Protein AF-0000000076912365 (afdb_homodimer)

Organism: Aegilops tauschii subsp. strangulata (NCBI:txid200361)

Sequence (382 aa):
MRVKIRLKGHQKRITGLAFSNSLHILVSSGADAQLCVWATDSWEKKKSVAIQMPAGKTPSGDTRVQFNSDQNRLLVVHETQIAIYDASKMERIYQWIPQGTLSAAISHASYSCNSQLVFAAFTDGNVAIFDADNLRLRCRIASSAYMSTTAINSNPPVYPFVVAAHPQEPNQFAVGLSDGSVKVMEPLESDMRVKIRLKGHQKRITGLAFSNSLHILVSSGADAQLCVWATDSWEKKKSVAIQMPAGKTPSGDTRVQFNSDQNRLLVVHETQIAIYDASKMERIYQWIPQGTLSAAISHASYSCNSQLVFAAFTDGNVAIFDADNLRLRCRIASSAYMSTTAINSNPPVYPFVVAAHPQEPNQFAVGLSDGSVKVMEPLESD

Radius of gyration: 20.05 Å; Cα contacts (8 Å, |Δi|>4): 1070; chains: 2; bounding box: 48×60×46 Å

pLDDT: mean 93.43, std 9.92, range [36.56, 98.94]

Solvent-accessible surface area (backbone atoms only — not comparable to full-atom values): 19855 Å² total; per-residue (Å²): 114,46,58,73,50,78,36,81,78,41,87,25,28,26,53,22,57,36,75,31,79,92,76,42,30,37,39,39,21,11,26,49,37,36,37,37,33,25,32,63,88,78,56,42,79,73,47,77,43,75,60,84,66,60,89,95,54,72,69,62,53,58,19,37,50,43,64,36,83,85,52,55,36,29,42,37,39,34,42,70,31,41,33,36,21,36,46,88,79,66,40,80,72,39,76,43,61,56,45,83,98,48,52,52,46,40,50,36,65,45,55,22,54,74,37,58,29,31,45,34,25,16,52,68,26,36,32,38,34,23,34,52,89,66,60,45,78,74,43,74,44,53,37,79,70,68,46,53,72,66,46,72,72,34,86,73,66,40,20,36,53,37,74,34,54,28,82,80,45,60,56,32,32,37,33,21,17,50,65,11,36,37,38,41,39,37,60,56,74,79,124,114,47,56,73,46,77,36,81,80,42,87,25,28,27,52,22,58,36,74,33,79,93,74,41,31,36,39,39,20,12,27,49,37,36,36,35,33,24,33,64,88,78,56,42,78,72,48,76,43,74,60,84,65,60,89,94,54,72,68,61,52,61,20,36,50,43,64,35,83,88,52,54,36,29,40,37,38,35,42,69,32,42,33,36,21,37,46,87,77,65,39,79,73,36,76,42,62,57,45,84,97,47,53,52,46,40,50,36,68,47,57,22,56,73,37,59,30,32,44,35,26,16,51,69,26,35,34,38,34,22,35,51,90,66,61,45,78,74,46,76,44,54,36,78,69,68,45,54,72,68,47,72,70,35,85,72,65,39,19,36,53,37,74,34,51,29,81,81,46,58,58,32,32,36,33,21,17,51,65,11,35,36,36,42,38,36,60,55,74,78,125

InterPro domains:
  IPR001680 WD40 repeat [PF00400] (6-38)
  IPR001680 WD40 repeat [PS50082] (7-48)
  IPR001680 WD40 repeat [SM00320] (1-39)
  IPR001680 WD40 repeat [SM00320] (95-131)
  IPR001680 WD40 repeat [SM00320] (154-186)
  IPR015943 WD40/YVTN repeat-like-containing domain superfamily [G3DSA:2.130.10.10] (2-190)
  IPR027728 Topless family [PTHR44083] (3-191)
  IPR036322 WD40-repeat-containing domain superfamily [SSF50978] (5-185)
  IPR058543 RSE1/DDB1/CPSF1, second beta-propeller [PF23726] (70-185)

Structure (mmCIF, N/CA/C/O backbone):
data_AF-0000000076912365-model_v1
#
loop_
_entity.id
_entity.type
_entity.pdbx_description
1 polymer 'Uncharacterized protein'
#
loop_
_atom_site.group_PDB
_atom_site.id
_atom_site.type_symbol
_atom_site.label_atom_id
_atom_site.label_alt_id
_atom_site.label_comp_id
_atom_site.label_asym_id
_atom_site.label_entity_id
_atom_site.label_seq_id
_atom_site.pdbx_PDB_ins_code
_atom_site.Cartn_x
_atom_site.Cartn_y
_atom_site.Cartn_z
_atom_site.occupancy
_atom_site.B_iso_or_equiv
_atom_site.auth_seq_id
_atom_site.auth_comp_id
_atom_site.auth_asym_id
_atom_site.auth_atom_id
_atom_site.pdbx_PDB_model_num
ATOM 1 N N . MET A 1 1 ? 14.977 20.109 10.828 1 51.62 1 MET A N 1
ATOM 2 C CA . MET A 1 1 ? 14.531 18.781 10.406 1 51.62 1 MET A CA 1
ATOM 3 C C . MET A 1 1 ? 15.617 18.078 9.594 1 51.62 1 MET A C 1
ATOM 5 O O . MET A 1 1 ? 16.234 18.688 8.719 1 51.62 1 MET A O 1
ATOM 9 N N . ARG A 1 2 ? 16.219 16.938 10.312 1 58.38 2 ARG A N 1
ATOM 10 C CA . ARG A 1 2 ? 17.344 16.375 9.594 1 58.38 2 ARG A CA 1
ATOM 11 C C . ARG A 1 2 ? 16.875 15.383 8.531 1 58.38 2 ARG A C 1
ATOM 13 O O . ARG A 1 2 ? 16.016 14.547 8.789 1 58.38 2 ARG A O 1
ATOM 20 N N . VAL A 1 3 ? 16.844 15.891 7.293 1 65.56 3 VAL A N 1
ATOM 21 C CA . VAL A 1 3 ? 16.844 14.906 6.211 1 65.56 3 VAL A CA 1
ATOM 22 C C . VAL A 1 3 ? 18.219 14.25 6.121 1 65.56 3 VAL A C 1
ATOM 24 O O . VAL A 1 3 ? 19.234 14.938 5.977 1 65.56 3 VAL A O 1
ATOM 27 N N . LYS A 1 4 ? 18.328 13.07 6.672 1 59.97 4 LYS A N 1
ATOM 28 C CA . LYS A 1 4 ? 19.656 12.484 6.785 1 59.97 4 LYS A CA 1
ATOM 29 C C . LYS A 1 4 ? 20.297 12.289 5.41 1 59.97 4 LYS A C 1
ATOM 31 O O . LYS A 1 4 ? 21.469 12.586 5.219 1 59.97 4 LYS A O 1
ATOM 36 N N . ILE A 1 5 ? 19.766 11.406 4.48 1 61.38 5 ILE A N 1
ATOM 37 C CA . ILE A 1 5 ? 20.594 11.008 3.346 1 61.38 5 ILE A CA 1
ATOM 38 C C . ILE A 1 5 ? 19.719 10.859 2.1 1 61.38 5 ILE A C 1
ATOM 40 O O . ILE A 1 5 ? 18.531 10.531 2.199 1 61.38 5 ILE A O 1
ATOM 44 N N . ARG A 1 6 ? 20.188 11.5 1.021 1 61.94 6 ARG A N 1
ATOM 45 C CA . ARG A 1 6 ? 19.734 11.258 -0.343 1 61.94 6 ARG A CA 1
ATOM 46 C C . ARG A 1 6 ? 20.312 9.953 -0.886 1 61.94 6 ARG A C 1
ATOM 48 O O . ARG A 1 6 ? 21.531 9.742 -0.842 1 61.94 6 ARG A O 1
ATOM 55 N N . LEU A 1 7 ? 19.375 9.023 -1.174 1 71.38 7 LEU A N 1
ATOM 56 C CA . LEU A 1 7 ? 19.797 7.77 -1.788 1 71.38 7 LEU A CA 1
ATOM 57 C C . LEU A 1 7 ? 19.359 7.703 -3.246 1 71.38 7 LEU A C 1
ATOM 59 O O . LEU A 1 7 ? 18.172 7.844 -3.545 1 71.38 7 LEU A O 1
ATOM 63 N N . LYS A 1 8 ? 20.297 8.008 -4.246 1 71.62 8 LYS A N 1
ATOM 64 C CA . LYS A 1 8 ? 19.922 7.879 -5.652 1 71.62 8 LYS A CA 1
ATOM 65 C C . LYS A 1 8 ? 20.234 6.477 -6.176 1 71.62 8 LYS A C 1
ATOM 67 O O . LYS A 1 8 ? 21.344 5.984 -6.027 1 71.62 8 LYS A O 1
ATOM 72 N N . GLY A 1 9 ? 19.125 5.758 -6.523 1 79.88 9 GLY A N 1
ATOM 73 C CA . GLY A 1 9 ? 19.469 4.426 -7 1 79.88 9 GLY A CA 1
ATOM 74 C C . GLY A 1 9 ? 18.578 3.963 -8.141 1 79.88 9 GLY A C 1
ATOM 75 O O . GLY A 1 9 ? 18.984 3.115 -8.938 1 79.88 9 GLY A O 1
ATOM 76 N N . HIS A 1 10 ? 17.422 4.578 -8.445 1 91.88 10 HIS A N 1
ATOM 77 C CA . HIS A 1 10 ? 16.516 4.07 -9.469 1 91.88 10 HIS A CA 1
ATOM 78 C C . HIS A 1 10 ? 16.438 5.027 -10.656 1 91.88 10 HIS A C 1
ATOM 80 O O . HIS A 1 10 ? 16.75 6.211 -10.523 1 91.88 10 HIS A O 1
ATOM 86 N N . GLN A 1 11 ? 16.109 4.5 -11.789 1 91.81 11 GLN A N 1
ATOM 87 C CA . GLN A 1 11 ? 15.992 5.305 -13.008 1 91.81 11 GLN A CA 1
ATOM 88 C C . GLN A 1 11 ? 14.562 5.777 -13.219 1 91.81 11 GLN A C 1
ATOM 90 O O . GLN A 1 11 ? 14.305 6.68 -14.016 1 91.81 11 GLN A O 1
ATOM 95 N N . LYS A 1 12 ? 13.648 5.141 -12.594 1 95.38 12 LYS A N 1
ATOM 96 C CA . LYS A 1 12 ? 12.234 5.484 -12.641 1 95.38 12 LYS A CA 1
ATOM 97 C C . LYS A 1 12 ? 11.656 5.625 -11.234 1 95.38 12 LYS A C 1
ATOM 99 O O . LYS A 1 12 ? 12.375 5.457 -10.25 1 95.38 12 LYS A O 1
ATOM 104 N N . ARG A 1 13 ? 10.398 6 -11.156 1 96.75 13 ARG A N 1
ATOM 105 C CA . ARG A 1 13 ? 9.742 6.293 -9.883 1 96.75 13 ARG A CA 1
ATOM 106 C C . ARG A 1 13 ? 9.852 5.109 -8.93 1 96.75 13 ARG A C 1
ATOM 108 O O . ARG A 1 13 ? 9.758 3.955 -9.352 1 96.75 13 ARG A O 1
ATOM 115 N N . ILE A 1 14 ? 10.008 5.418 -7.641 1 97.88 14 ILE A N 1
ATOM 116 C CA . ILE A 1 14 ? 9.961 4.414 -6.586 1 97.88 14 ILE A CA 1
ATOM 117 C C . ILE A 1 14 ? 8.523 3.953 -6.371 1 97.88 14 ILE A C 1
ATOM 119 O O . ILE A 1 14 ? 7.605 4.777 -6.285 1 97.88 14 ILE A O 1
ATOM 123 N N . THR A 1 15 ? 8.352 2.609 -6.281 1 97.94 15 THR A N 1
ATOM 124 C CA . THR A 1 15 ? 6.992 2.09 -6.148 1 97.94 15 THR A CA 1
ATOM 125 C C . THR A 1 15 ? 6.875 1.193 -4.918 1 97.94 15 THR A C 1
ATOM 127 O O . THR A 1 15 ? 5.773 0.815 -4.52 1 97.94 15 THR A O 1
ATOM 130 N N . GLY A 1 16 ? 7.945 0.844 -4.285 1 98.31 16 GLY A N 1
ATOM 131 C CA . GLY A 1 16 ? 7.949 0.022 -3.086 1 98.31 16 GLY A CA 1
ATOM 132 C C . GLY A 1 16 ? 9.07 0.372 -2.127 1 98.31 16 GLY A C 1
ATOM 133 O O . GLY A 1 16 ? 10.18 0.708 -2.553 1 98.31 16 GLY A O 1
ATOM 134 N N . LEU A 1 17 ? 8.82 0.341 -0.893 1 98.44 17 LEU A N 1
ATOM 135 C CA . LEU A 1 17 ? 9.758 0.499 0.213 1 98.44 17 LEU A CA 1
ATOM 136 C C . LEU A 1 17 ? 9.492 -0.534 1.304 1 98.44 17 LEU A C 1
ATOM 138 O O . LEU A 1 17 ? 8.344 -0.767 1.675 1 98.44 17 LEU A O 1
ATOM 142 N N . ALA A 1 18 ? 10.531 -1.145 1.8 1 98.5 18 ALA A N 1
ATOM 143 C CA . ALA A 1 18 ? 10.375 -2.092 2.9 1 98.5 18 ALA A CA 1
ATOM 144 C C . ALA A 1 18 ? 11.586 -2.068 3.824 1 98.5 18 ALA A C 1
ATOM 146 O O . ALA A 1 18 ? 12.711 -2.371 3.4 1 98.5 18 ALA A O 1
ATOM 147 N N . PHE A 1 19 ? 11.336 -1.806 5.113 1 97.94 19 PHE A N 1
ATOM 148 C CA . PHE A 1 19 ? 12.383 -1.842 6.129 1 97.94 19 PHE A CA 1
ATOM 149 C C . PHE A 1 19 ? 12.555 -3.252 6.684 1 97.94 19 PHE A C 1
ATOM 151 O O . PHE A 1 19 ? 11.57 -3.982 6.84 1 97.94 19 PHE A O 1
ATOM 158 N N . SER A 1 20 ? 13.742 -3.598 7 1 97.88 20 SER A N 1
ATOM 159 C CA . SER A 1 20 ? 14.039 -4.746 7.848 1 97.88 20 SER A CA 1
ATOM 160 C C . SER A 1 20 ? 14.875 -4.34 9.055 1 97.88 20 SER A C 1
ATOM 162 O O . SER A 1 20 ? 16.031 -3.92 8.914 1 97.88 20 SER A O 1
ATOM 164 N N . ASN A 1 21 ? 14.297 -4.523 10.211 1 95.19 21 ASN A N 1
ATOM 165 C CA . ASN A 1 21 ? 15.047 -4.234 11.43 1 95.19 21 ASN A CA 1
ATOM 166 C C . ASN A 1 21 ? 16.109 -5.289 11.695 1 95.19 21 ASN A C 1
ATOM 168 O O . ASN A 1 21 ? 17.234 -4.957 12.102 1 95.19 21 ASN A O 1
ATOM 172 N N . SER A 1 22 ? 15.781 -6.531 11.43 1 95.88 22 SER A N 1
ATOM 173 C CA . SER A 1 22 ? 16.688 -7.641 11.703 1 95.88 22 SER A CA 1
ATOM 174 C C . SER A 1 22 ? 17.938 -7.551 10.844 1 95.88 22 SER A C 1
ATOM 176 O O . SER A 1 22 ? 19.047 -7.848 11.312 1 95.88 22 SER A O 1
ATOM 178 N N . LEU A 1 23 ? 17.797 -7.094 9.602 1 96.94 23 LEU A N 1
ATOM 179 C CA . LEU A 1 23 ? 18.922 -7.055 8.672 1 96.94 23 LEU A CA 1
ATOM 180 C C . LEU A 1 23 ? 19.531 -5.66 8.609 1 96.94 23 LEU A C 1
ATOM 182 O O . LEU A 1 23 ? 20.562 -5.457 7.969 1 96.94 23 LEU A O 1
ATOM 186 N N . HIS A 1 24 ? 18.844 -4.695 9.234 1 96.44 24 HIS A N 1
ATOM 187 C CA . HIS A 1 24 ? 19.281 -3.305 9.227 1 96.44 24 HIS A CA 1
ATOM 188 C C . HIS A 1 24 ? 19.438 -2.779 7.805 1 96.44 24 HIS A C 1
ATOM 190 O O . HIS A 1 24 ? 20.453 -2.191 7.457 1 96.44 24 HIS A O 1
ATOM 196 N N . ILE A 1 25 ? 18.344 -3.021 7.023 1 97.25 25 ILE A N 1
ATOM 197 C CA . ILE A 1 25 ? 18.359 -2.535 5.648 1 97.25 25 ILE A CA 1
ATOM 198 C C . ILE A 1 25 ? 17 -1.917 5.309 1 97.25 25 ILE A C 1
ATOM 200 O O . ILE A 1 25 ? 16 -2.164 5.996 1 97.25 25 ILE A O 1
ATOM 204 N N . LEU A 1 26 ? 16.938 -1.075 4.316 1 97.25 26 LEU A N 1
ATOM 205 C CA . LEU A 1 26 ? 15.781 -0.62 3.543 1 97.25 26 LEU A CA 1
ATOM 206 C C . LEU A 1 26 ? 15.875 -1.099 2.098 1 97.25 26 LEU A C 1
ATOM 208 O O . LEU A 1 26 ? 16.891 -0.905 1.438 1 97.25 26 LEU A O 1
ATOM 212 N N . VAL A 1 27 ? 14.867 -1.818 1.608 1 98.38 27 VAL A N 1
ATOM 213 C CA . VAL A 1 27 ? 14.805 -2.205 0.202 1 98.38 27 VAL A CA 1
ATOM 214 C C . VAL A 1 27 ? 13.836 -1.286 -0.544 1 98.38 27 VAL A C 1
ATOM 216 O O . VAL A 1 27 ? 12.711 -1.062 -0.096 1 98.38 27 VAL A O 1
ATOM 219 N N . SER A 1 28 ? 14.281 -0.672 -1.584 1 98.06 28 SER A N 1
ATOM 220 C CA . SER A 1 28 ? 13.43 0.096 -2.482 1 98.06 28 SER A CA 1
ATOM 221 C C . SER A 1 28 ? 13.266 -0.604 -3.828 1 98.06 28 SER A C 1
ATOM 223 O O . SER A 1 28 ? 14.203 -1.247 -4.312 1 98.06 28 SER A O 1
ATOM 225 N N . SER A 1 29 ? 12.086 -0.568 -4.324 1 98.06 29 SER A N 1
ATOM 226 C CA . SER A 1 29 ? 11.781 -1.064 -5.664 1 98.06 29 SER A CA 1
ATOM 227 C C . SER A 1 29 ? 11.211 0.039 -6.547 1 98.06 29 SER A C 1
ATOM 229 O O . SER A 1 29 ? 10.625 1 -6.047 1 98.06 29 SER A O 1
ATOM 231 N N . GLY A 1 30 ? 11.453 -0.095 -7.887 1 96.38 30 GLY A N 1
ATOM 232 C CA . GLY A 1 30 ? 11.016 0.963 -8.789 1 96.38 30 GLY A CA 1
ATOM 233 C C . GLY A 1 30 ? 10.297 0.443 -10.016 1 96.38 30 GLY A C 1
ATOM 234 O O . GLY A 1 30 ? 10.188 -0.77 -10.211 1 96.38 30 GLY A O 1
ATOM 235 N N . ALA A 1 31 ? 9.758 1.384 -10.742 1 96.31 31 ALA A N 1
ATOM 236 C CA . ALA A 1 31 ? 9.125 1.094 -12.031 1 96.31 31 ALA A CA 1
ATOM 237 C C . ALA A 1 31 ? 10.172 0.693 -13.07 1 96.31 31 ALA A C 1
ATOM 239 O O . ALA A 1 31 ? 9.82 0.327 -14.195 1 96.31 31 ALA A O 1
ATOM 240 N N . ASP A 1 32 ? 11.453 0.667 -12.734 1 94.25 32 ASP A N 1
ATOM 241 C CA . ASP A 1 32 ? 12.555 0.274 -13.609 1 94.25 32 ASP A CA 1
ATOM 242 C C . ASP A 1 32 ? 12.898 -1.2 -13.422 1 94.25 32 ASP A C 1
ATOM 244 O O . ASP A 1 32 ? 13.93 -1.668 -13.922 1 94.25 32 ASP A O 1
ATOM 248 N N . ALA A 1 33 ? 12.18 -1.938 -12.648 1 94.44 33 ALA A N 1
ATOM 249 C CA . ALA A 1 33 ? 12.383 -3.357 -12.367 1 94.44 33 ALA A CA 1
ATOM 250 C C . ALA A 1 33 ? 13.727 -3.6 -11.695 1 94.44 33 ALA A C 1
ATOM 252 O O . ALA A 1 33 ? 14.414 -4.582 -11.992 1 94.44 33 ALA A O 1
ATOM 253 N N . GLN A 1 34 ? 14.109 -2.67 -10.812 1 95.38 34 GLN A N 1
ATOM 254 C CA . GLN A 1 34 ? 15.312 -2.795 -10 1 95.38 34 GLN A CA 1
ATOM 255 C C . GLN A 1 34 ? 14.969 -2.797 -8.508 1 95.38 34 GLN A C 1
ATOM 257 O O . GLN A 1 34 ? 14.016 -2.148 -8.086 1 95.38 34 GLN A O 1
ATOM 262 N N . LEU A 1 35 ? 15.773 -3.572 -7.805 1 97.56 35 LEU A N 1
ATOM 263 C CA . LEU A 1 35 ? 15.789 -3.51 -6.348 1 97.56 35 LEU A CA 1
ATOM 264 C C . LEU A 1 35 ? 17.078 -2.863 -5.848 1 97.56 35 LEU A C 1
ATOM 266 O O . LEU A 1 35 ? 18.156 -3.154 -6.355 1 97.56 35 LEU A O 1
ATOM 270 N N . CYS A 1 36 ? 16.938 -1.974 -4.957 1 97.62 36 CYS A N 1
ATOM 271 C CA . CYS A 1 36 ? 18.109 -1.396 -4.297 1 97.62 36 CYS A CA 1
ATOM 272 C C . CYS A 1 36 ? 18.062 -1.656 -2.797 1 97.62 36 CYS A C 1
ATOM 274 O O . CYS A 1 36 ? 17.016 -1.568 -2.174 1 97.62 36 CYS A O 1
ATOM 276 N N . VAL A 1 37 ? 19.219 -2.031 -2.279 1 97.75 37 VAL A N 1
ATOM 277 C CA . VAL A 1 37 ? 19.375 -2.332 -0.86 1 97.75 37 VAL A CA 1
ATOM 278 C C . VAL A 1 37 ? 20.219 -1.253 -0.19 1 97.75 37 VAL A C 1
ATOM 280 O O . VAL A 1 37 ? 21.328 -0.963 -0.638 1 97.75 37 VAL A O 1
ATOM 283 N N . TRP A 1 38 ? 19.688 -0.655 0.876 1 96.38 38 TRP A N 1
ATOM 284 C CA . TRP A 1 38 ? 20.375 0.39 1.628 1 96.38 38 TRP A CA 1
ATOM 285 C C . TRP A 1 38 ? 20.656 -0.058 3.061 1 96.38 38 TRP A C 1
ATOM 287 O O . TRP A 1 38 ? 19.766 -0.624 3.717 1 96.38 38 TRP A O 1
ATOM 297 N N . ALA A 1 39 ? 21.859 0.197 3.543 1 95.19 39 ALA A N 1
ATOM 298 C CA . ALA A 1 39 ? 22.141 -0.009 4.961 1 95.19 39 ALA A CA 1
ATOM 2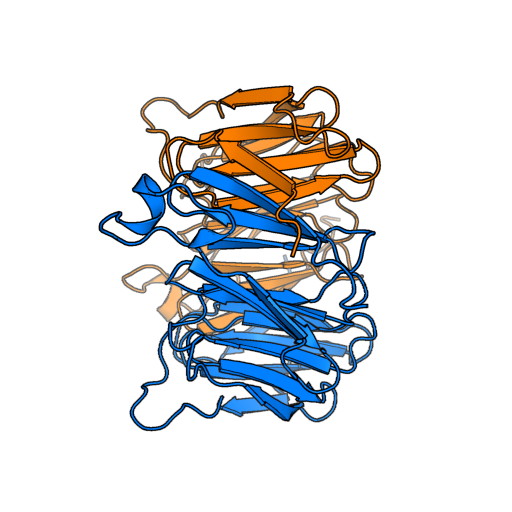99 C C . ALA A 1 39 ? 21.516 1.096 5.809 1 95.19 39 ALA A C 1
ATOM 301 O O . ALA A 1 39 ? 21.719 2.283 5.543 1 95.19 39 ALA A O 1
ATOM 302 N N . THR A 1 40 ? 20.797 0.754 6.805 1 92.62 40 THR A N 1
ATOM 303 C CA . THR A 1 40 ? 20.062 1.776 7.543 1 92.62 40 THR A CA 1
ATOM 304 C C . THR A 1 40 ? 20.969 2.49 8.539 1 92.62 40 THR A C 1
ATOM 306 O O . THR A 1 40 ? 20.609 3.551 9.055 1 92.62 40 THR A O 1
ATOM 309 N N . ASP A 1 41 ? 22.078 1.933 8.883 1 90.12 41 ASP A N 1
ATOM 310 C CA . ASP A 1 41 ? 23 2.572 9.812 1 90.12 41 ASP A CA 1
ATOM 311 C C . ASP A 1 41 ? 23.812 3.666 9.117 1 90.12 41 ASP A C 1
ATOM 313 O O . ASP A 1 41 ? 24.094 4.711 9.703 1 90.12 41 ASP A O 1
ATOM 317 N N . SER A 1 42 ? 24.172 3.484 7.816 1 88.69 42 SER A N 1
ATOM 318 C CA . SER A 1 42 ? 25 4.426 7.082 1 88.69 42 SER A CA 1
ATOM 319 C C . SER A 1 42 ? 24.234 5.074 5.938 1 88.69 42 SER A C 1
ATOM 321 O O . SER A 1 42 ? 24.688 6.07 5.367 1 88.69 42 SER A O 1
ATOM 323 N N . TRP A 1 43 ? 23.078 4.418 5.559 1 88.25 43 TRP A N 1
ATOM 324 C CA . TRP A 1 43 ? 22.234 4.812 4.43 1 88.25 43 TRP A CA 1
ATOM 325 C C . TRP A 1 43 ? 23.031 4.773 3.127 1 88.25 43 TRP A C 1
ATOM 327 O O . TRP A 1 43 ? 22.797 5.586 2.229 1 88.25 43 TRP A O 1
ATOM 337 N N . GLU A 1 44 ? 24 3.943 3.078 1 90.25 44 GLU A N 1
ATOM 338 C CA . GLU A 1 44 ? 24.734 3.641 1.848 1 90.25 44 GLU A CA 1
ATOM 339 C C . GLU A 1 44 ? 24.031 2.531 1.06 1 90.25 44 GLU A C 1
ATOM 341 O O . GLU A 1 44 ? 23.516 1.576 1.645 1 90.25 44 GLU A O 1
ATOM 346 N N . LYS A 1 45 ? 24.078 2.748 -0.21 1 92.75 45 LYS A N 1
ATOM 347 C CA . LYS A 1 45 ? 23.562 1.681 -1.068 1 92.75 45 LYS A CA 1
ATOM 348 C C . LYS A 1 45 ? 24.469 0.455 -1.014 1 92.75 45 LYS A C 1
ATOM 350 O O . LYS A 1 45 ? 25.672 0.552 -1.279 1 92.75 45 LYS A O 1
ATOM 355 N N . LYS A 1 46 ? 23.906 -0.662 -0.723 1 95.06 46 LYS A N 1
ATOM 356 C CA . LYS A 1 46 ? 24.672 -1.903 -0.601 1 95.06 46 LYS A CA 1
ATOM 357 C C . LYS A 1 46 ? 24.656 -2.688 -1.911 1 95.06 46 LYS A C 1
ATOM 359 O O . LYS A 1 46 ? 25.656 -3.309 -2.279 1 95.06 46 LYS A O 1
ATOM 364 N N . LYS A 1 47 ? 23.547 -2.705 -2.566 1 95.12 47 LYS A N 1
ATOM 365 C CA . LYS A 1 47 ? 23.359 -3.594 -3.709 1 95.12 47 LYS A CA 1
ATOM 366 C C . LYS A 1 47 ? 22.219 -3.107 -4.602 1 95.12 47 LYS A C 1
ATOM 368 O O . LYS A 1 47 ? 21.266 -2.484 -4.121 1 95.12 47 LYS A O 1
ATOM 373 N N . SER A 1 48 ? 22.359 -3.281 -5.895 1 95.75 48 SER A N 1
ATOM 374 C CA . SER A 1 48 ? 21.281 -3.182 -6.867 1 95.75 48 SER A CA 1
ATOM 375 C C . SER A 1 48 ? 21.062 -4.508 -7.59 1 95.75 48 SER A C 1
ATOM 377 O O . SER A 1 48 ? 22.016 -5.156 -8.008 1 95.75 48 SER A O 1
ATOM 379 N N . VAL A 1 49 ? 19.844 -4.898 -7.637 1 96.88 49 VAL A N 1
ATOM 380 C CA . VAL A 1 49 ? 19.5 -6.176 -8.25 1 96.88 49 VAL A CA 1
ATOM 381 C C . VAL A 1 49 ? 18.453 -5.961 -9.336 1 96.88 49 VAL A C 1
ATOM 383 O O . VAL A 1 49 ? 17.391 -5.387 -9.07 1 96.88 49 VAL A O 1
ATOM 386 N N . ALA A 1 50 ? 18.703 -6.426 -10.516 1 95.06 50 ALA A N 1
ATOM 387 C CA . ALA A 1 50 ? 17.719 -6.379 -11.586 1 95.06 50 ALA A CA 1
ATOM 388 C C . ALA A 1 50 ? 16.75 -7.559 -11.492 1 95.06 50 ALA A C 1
ATOM 390 O O . ALA A 1 50 ? 17.172 -8.695 -11.281 1 95.06 50 ALA A O 1
ATOM 391 N N . ILE A 1 51 ? 15.492 -7.23 -11.555 1 95.94 51 ILE A N 1
ATOM 392 C CA . ILE A 1 51 ? 14.5 -8.297 -11.672 1 95.94 51 ILE A CA 1
ATOM 393 C C . ILE A 1 51 ? 14.609 -8.953 -13.047 1 95.94 51 ILE A C 1
ATOM 395 O O . ILE A 1 51 ? 14.672 -8.258 -14.07 1 95.94 51 ILE A O 1
ATOM 399 N N . GLN A 1 52 ? 14.703 -10.219 -13.133 1 92.75 52 GLN A N 1
ATOM 400 C CA . GLN A 1 52 ? 14.805 -10.93 -14.398 1 92.75 52 GLN A CA 1
ATOM 401 C C . GLN A 1 52 ? 13.469 -10.945 -15.133 1 92.75 52 GLN A C 1
ATOM 403 O O . GLN A 1 52 ? 12.562 -11.695 -14.773 1 92.75 52 GLN A O 1
ATOM 408 N N . MET A 1 53 ? 13.383 -10.234 -16.141 1 92.62 53 MET A N 1
ATOM 409 C CA . MET A 1 53 ? 12.141 -10.117 -16.906 1 92.62 53 MET A CA 1
ATOM 410 C C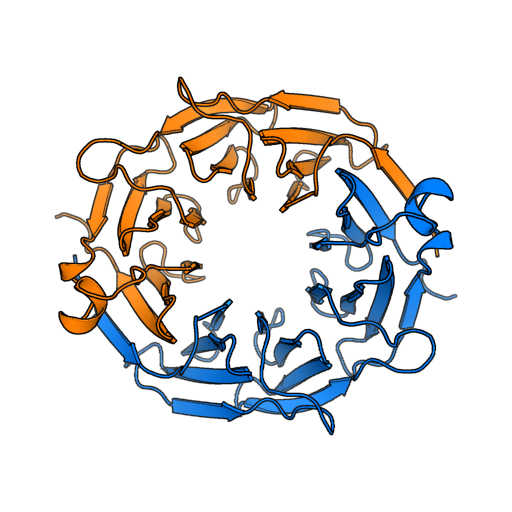 . MET A 1 53 ? 11.945 -11.312 -17.828 1 92.62 53 MET A C 1
ATOM 412 O O . MET A 1 53 ? 12.914 -11.836 -18.375 1 92.62 53 MET A O 1
ATOM 416 N N . PRO A 1 54 ? 10.727 -11.766 -17.938 1 90.94 54 PRO A N 1
ATOM 417 C CA . PRO A 1 54 ? 10.469 -12.781 -18.953 1 90.94 54 PRO A CA 1
ATOM 418 C C . PRO A 1 54 ? 10.859 -12.32 -20.359 1 90.94 54 PRO A C 1
ATOM 420 O O . PRO A 1 54 ? 10.938 -11.117 -20.625 1 90.94 54 PRO A O 1
ATOM 423 N N . ALA A 1 55 ? 11.078 -13.242 -21.203 1 88.12 55 ALA A N 1
ATOM 424 C CA . ALA A 1 55 ? 11.5 -12.945 -22.578 1 88.12 55 ALA A CA 1
ATOM 425 C C . ALA A 1 55 ? 10.484 -12.047 -23.281 1 88.12 55 ALA A C 1
ATOM 427 O O . ALA A 1 55 ? 9.281 -12.289 -23.203 1 88.12 55 ALA A O 1
ATOM 428 N N . GLY A 1 56 ? 11.016 -11 -23.875 1 90.06 56 GLY A N 1
ATOM 429 C CA . GLY A 1 56 ? 10.18 -10.117 -24.672 1 90.06 56 GLY A CA 1
ATOM 430 C C . GLY A 1 56 ? 9.516 -9.023 -23.859 1 90.06 56 GLY A C 1
ATOM 431 O O . GLY A 1 56 ? 8.828 -8.164 -24.406 1 90.06 56 GLY A O 1
ATOM 432 N N . LYS A 1 57 ? 9.672 -9.102 -22.578 1 89.38 57 LYS A N 1
ATOM 433 C CA . LYS A 1 57 ? 9.047 -8.086 -21.734 1 89.38 57 LYS A CA 1
ATOM 434 C C . LYS A 1 57 ? 10.047 -6.992 -21.359 1 89.38 57 LYS A C 1
ATOM 436 O O . LYS A 1 57 ? 11.227 -7.277 -21.125 1 89.38 57 LYS A O 1
ATOM 441 N N . THR A 1 58 ? 9.562 -5.773 -21.375 1 89.44 58 THR A N 1
ATOM 442 C CA . THR A 1 58 ? 10.383 -4.641 -20.969 1 89.44 58 THR A CA 1
ATOM 443 C C . THR A 1 58 ? 10.25 -4.375 -19.469 1 89.44 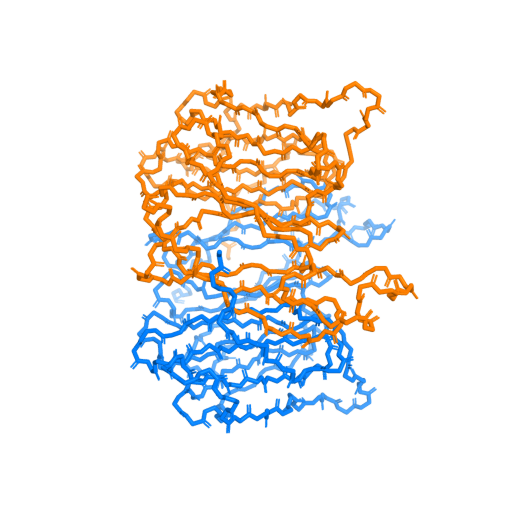58 THR A C 1
ATOM 445 O O . THR A 1 58 ? 9.211 -4.664 -18.875 1 89.44 58 THR A O 1
ATOM 448 N N . PRO A 1 59 ? 11.359 -3.889 -18.953 1 85.44 59 PRO A N 1
ATOM 449 C CA . PRO A 1 59 ? 11.297 -3.529 -17.531 1 85.44 59 PRO A CA 1
ATOM 450 C C . PRO A 1 59 ? 10.422 -2.307 -17.266 1 85.44 59 PRO A C 1
ATOM 452 O O . PRO A 1 59 ? 10.914 -1.176 -17.281 1 85.44 59 PRO A O 1
ATOM 455 N N . SER A 1 60 ? 9.133 -2.512 -17.281 1 86.31 60 SER A N 1
ATOM 456 C CA . SER A 1 60 ? 8.172 -1.453 -16.984 1 86.31 60 SER A CA 1
ATOM 457 C C . SER A 1 60 ? 7.129 -1.921 -15.984 1 86.31 60 SER A C 1
ATOM 459 O O . SER A 1 60 ? 7.023 -3.115 -15.695 1 86.31 60 SER A O 1
ATOM 461 N N . GLY A 1 61 ? 6.535 -1.011 -15.289 1 90.62 61 GLY A N 1
ATOM 462 C CA . GLY A 1 61 ? 5.504 -1.35 -14.32 1 90.62 61 GLY A CA 1
ATOM 463 C C . GLY A 1 61 ? 5.969 -1.213 -12.883 1 90.62 61 GLY A C 1
ATOM 464 O O . GLY A 1 61 ? 7.172 -1.176 -12.617 1 90.62 61 GLY A O 1
ATOM 465 N N . ASP A 1 62 ? 5.031 -1.207 -12.062 1 95.38 62 ASP A N 1
ATOM 466 C CA . ASP A 1 62 ? 5.348 -1.053 -10.641 1 95.38 62 ASP A CA 1
ATOM 467 C C . ASP A 1 62 ? 5.867 -2.361 -10.047 1 95.38 62 ASP A C 1
ATOM 469 O O . ASP A 1 62 ? 5.363 -3.439 -10.375 1 95.38 62 ASP A O 1
ATOM 473 N N . THR A 1 63 ? 6.949 -2.256 -9.305 1 97.81 63 THR A N 1
ATOM 474 C CA . THR A 1 63 ? 7.449 -3.357 -8.492 1 97.81 63 THR A CA 1
ATOM 475 C C . THR A 1 63 ? 7.219 -3.078 -7.008 1 97.81 63 THR A C 1
ATOM 477 O O . THR A 1 63 ? 7.438 -1.959 -6.539 1 97.81 63 THR A O 1
ATOM 480 N N . ARG A 1 64 ? 6.684 -4.027 -6.348 1 98.19 64 ARG A N 1
ATOM 481 C CA . ARG A 1 64 ? 6.461 -3.912 -4.91 1 98.19 64 ARG A CA 1
ATOM 482 C C . ARG A 1 64 ? 7.258 -4.965 -4.145 1 98.19 64 ARG A C 1
ATOM 484 O O . ARG A 1 64 ? 7.633 -5.996 -4.707 1 98.19 64 ARG A O 1
ATOM 491 N N . VAL A 1 65 ? 7.547 -4.656 -2.857 1 98.81 65 VAL A N 1
ATOM 492 C CA . VAL A 1 65 ? 8.359 -5.551 -2.035 1 98.81 65 VAL A CA 1
ATOM 493 C C . VAL A 1 65 ? 7.742 -5.672 -0.643 1 98.81 65 VAL A C 1
ATOM 495 O O . VAL A 1 65 ? 7.152 -4.715 -0.132 1 98.81 65 VAL A O 1
ATOM 498 N N . GLN A 1 66 ? 7.859 -6.781 -0.075 1 98.75 66 GLN A N 1
ATOM 499 C CA . GLN A 1 66 ? 7.379 -7.047 1.276 1 98.75 66 GLN A CA 1
ATOM 500 C C . GLN A 1 66 ? 8.219 -8.125 1.957 1 98.75 66 GLN A C 1
ATOM 502 O O . GLN A 1 66 ? 8.375 -9.227 1.421 1 98.75 66 GLN A O 1
ATOM 507 N N . PHE A 1 67 ? 8.711 -7.848 3.145 1 98.69 67 PHE A N 1
ATOM 508 C CA . PHE A 1 67 ? 9.414 -8.867 3.91 1 98.69 67 PHE A CA 1
ATOM 509 C C . PHE A 1 67 ? 8.43 -9.844 4.555 1 98.69 67 PHE A C 1
ATOM 511 O O . PHE A 1 67 ? 7.324 -9.453 4.934 1 98.69 67 PHE A O 1
ATOM 518 N N . ASN A 1 68 ? 8.891 -11.094 4.641 1 98.56 68 ASN A N 1
ATOM 519 C CA . ASN A 1 68 ? 8.109 -12.031 5.441 1 98.56 68 ASN A CA 1
ATOM 520 C C . ASN A 1 68 ? 8.25 -11.75 6.934 1 98.56 68 ASN A C 1
ATOM 522 O O . ASN A 1 68 ? 9.008 -10.867 7.336 1 98.56 68 ASN A O 1
ATOM 526 N N . SER A 1 69 ? 7.531 -12.461 7.766 1 96.75 69 SER A N 1
ATOM 527 C CA . SER A 1 69 ? 7.395 -12.172 9.188 1 96.75 69 SER A CA 1
ATOM 528 C C . SER A 1 69 ? 8.75 -12.195 9.891 1 96.75 69 SER A C 1
ATOM 530 O O . SER A 1 69 ? 9.016 -11.367 10.773 1 96.75 69 SER A O 1
ATOM 532 N N . ASP A 1 70 ? 9.594 -13.086 9.586 1 96 70 ASP A N 1
ATOM 533 C CA . ASP A 1 70 ? 10.883 -13.18 10.266 1 96 70 ASP A CA 1
ATOM 534 C C . ASP A 1 70 ? 11.961 -12.391 9.523 1 96 70 ASP A C 1
ATOM 536 O O . ASP A 1 70 ? 13.133 -12.422 9.906 1 96 70 ASP A O 1
ATOM 540 N N . GLN A 1 71 ? 11.609 -11.781 8.414 1 96.44 71 GLN A N 1
ATOM 541 C CA . GLN A 1 71 ? 12.414 -10.828 7.656 1 96.44 71 GLN A CA 1
ATOM 542 C C . GLN A 1 71 ? 13.602 -11.523 6.988 1 96.44 71 GLN A C 1
ATOM 544 O O . GLN A 1 71 ? 14.586 -10.875 6.645 1 96.44 71 GLN A O 1
ATOM 549 N N . ASN A 1 72 ? 13.508 -12.852 6.75 1 97.12 72 ASN A N 1
ATOM 550 C CA . ASN A 1 72 ? 14.57 -13.594 6.086 1 97.12 72 ASN A CA 1
ATOM 551 C C . ASN A 1 72 ? 14.328 -13.695 4.582 1 97.12 72 ASN A C 1
ATOM 553 O O . ASN A 1 72 ? 15.25 -14.008 3.82 1 97.12 72 ASN A O 1
ATOM 557 N N . ARG A 1 73 ? 13.07 -13.5 4.199 1 98.56 73 ARG A N 1
ATOM 558 C CA . ARG A 1 73 ? 12.703 -13.547 2.787 1 98.56 73 ARG A CA 1
ATOM 559 C C . ARG A 1 73 ? 12.008 -12.266 2.355 1 98.56 73 ARG A C 1
ATOM 561 O O . ARG A 1 73 ? 11.406 -11.57 3.18 1 98.56 73 ARG A O 1
ATOM 568 N N . LEU A 1 74 ? 12.172 -11.93 1.13 1 98.75 74 LEU A N 1
ATOM 569 C CA . LEU A 1 74 ? 11.547 -10.766 0.516 1 98.75 74 LEU A CA 1
ATOM 570 C C . LEU A 1 74 ? 10.672 -11.172 -0.664 1 98.75 74 LEU A C 1
ATOM 572 O O . LEU A 1 74 ? 11.156 -11.789 -1.616 1 98.75 74 LEU A O 1
ATOM 576 N N . LEU A 1 75 ? 9.398 -10.914 -0.553 1 98.94 75 LEU A N 1
ATOM 577 C CA . LEU A 1 75 ? 8.492 -11.062 -1.684 1 98.94 75 LEU A CA 1
ATOM 578 C C . LEU A 1 75 ? 8.625 -9.891 -2.648 1 98.94 75 LEU A C 1
ATOM 580 O O . LEU A 1 75 ? 8.539 -8.727 -2.236 1 98.94 75 LEU A O 1
ATOM 584 N N . VAL A 1 76 ? 8.906 -10.117 -3.873 1 98.81 76 VAL A N 1
ATOM 585 C CA . VAL A 1 76 ? 8.977 -9.141 -4.949 1 98.81 76 VAL A CA 1
ATOM 586 C C . VAL A 1 76 ? 7.852 -9.391 -5.953 1 98.81 76 VAL A C 1
ATOM 588 O O . VAL A 1 76 ? 7.695 -10.5 -6.457 1 98.81 76 VAL A O 1
ATOM 591 N N . VAL A 1 77 ? 7.07 -8.375 -6.18 1 98.69 77 VAL A N 1
ATOM 592 C CA . VAL A 1 77 ? 5.891 -8.508 -7.027 1 98.69 77 VAL A CA 1
ATOM 593 C C . VAL A 1 77 ? 5.977 -7.52 -8.188 1 98.69 77 VAL A C 1
ATOM 595 O O . VAL A 1 77 ? 6.074 -6.309 -7.984 1 98.69 77 VAL A O 1
ATOM 598 N N . HIS A 1 78 ? 6.012 -7.973 -9.352 1 98.25 78 HIS A N 1
ATOM 599 C CA . HIS A 1 78 ? 5.906 -7.273 -10.625 1 98.25 78 HIS A CA 1
ATOM 600 C C . HIS A 1 78 ? 4.754 -7.824 -11.461 1 98.25 78 HIS A C 1
ATOM 602 O O . HIS A 1 78 ? 4.312 -8.953 -11.25 1 98.25 78 HIS A O 1
ATOM 608 N N . GLU A 1 79 ? 4.23 -7.031 -12.367 1 97.44 79 GLU A N 1
ATOM 609 C CA . GLU A 1 79 ? 3.084 -7.477 -13.148 1 97.44 79 GLU A CA 1
ATOM 610 C C . GLU A 1 79 ? 3.412 -8.75 -13.93 1 97.44 79 GLU A C 1
ATOM 612 O O . GLU A 1 79 ? 2.518 -9.539 -14.25 1 97.44 79 GLU A O 1
ATOM 617 N N . THR A 1 80 ? 4.715 -9.047 -14.102 1 97.5 80 THR A N 1
ATOM 618 C CA . THR A 1 80 ? 5.109 -10.172 -14.953 1 97.5 80 THR A CA 1
ATOM 619 C C . THR A 1 80 ? 5.574 -11.352 -14.109 1 97.5 80 THR A C 1
ATOM 621 O O . THR A 1 80 ? 5.844 -12.43 -14.641 1 97.5 80 THR A O 1
ATOM 624 N N . GLN A 1 81 ? 5.703 -11.156 -12.766 1 97.69 81 GLN A N 1
ATOM 625 C CA . GLN A 1 81 ? 6.215 -12.266 -11.977 1 97.69 81 GLN A CA 1
ATOM 626 C C . GLN A 1 81 ? 6.047 -12 -10.484 1 97.69 81 GLN A C 1
ATOM 628 O O . GLN A 1 81 ? 5.922 -10.852 -10.062 1 97.69 81 GLN A O 1
ATOM 633 N N . ILE A 1 82 ? 6.035 -13.078 -9.703 1 98.56 82 ILE A N 1
ATOM 634 C CA . ILE A 1 82 ? 6.293 -13.07 -8.266 1 98.56 82 ILE A CA 1
ATOM 635 C C . ILE A 1 82 ? 7.594 -13.82 -7.973 1 98.56 82 ILE A C 1
ATOM 637 O O . ILE A 1 82 ? 7.855 -14.875 -8.562 1 98.56 82 ILE A O 1
ATOM 641 N N . ALA A 1 83 ? 8.344 -13.289 -7.102 1 98.62 83 ALA A N 1
ATOM 642 C CA . ALA A 1 83 ? 9.602 -13.938 -6.746 1 98.62 83 ALA A CA 1
ATOM 643 C C . ALA A 1 83 ? 9.883 -13.805 -5.25 1 98.62 83 ALA A C 1
ATOM 645 O O . ALA A 1 83 ? 9.453 -12.836 -4.617 1 98.62 83 ALA A O 1
ATOM 646 N N . ILE A 1 84 ? 10.516 -14.797 -4.746 1 98.81 84 ILE A N 1
ATOM 647 C CA . ILE A 1 84 ? 11 -14.781 -3.373 1 98.81 84 ILE A CA 1
ATOM 648 C C . ILE A 1 84 ? 12.523 -14.672 -3.369 1 98.81 84 ILE A C 1
ATOM 650 O O . ILE A 1 84 ? 13.211 -15.445 -4.047 1 98.81 84 ILE A O 1
ATOM 654 N N . TYR A 1 85 ? 13.047 -13.703 -2.676 1 98.69 85 TYR A N 1
ATOM 655 C CA . TYR A 1 85 ? 14.484 -13.5 -2.531 1 98.69 85 TYR A CA 1
ATOM 656 C C . TYR A 1 85 ? 14.953 -13.852 -1.124 1 98.69 85 TYR A C 1
ATOM 658 O O . TYR A 1 85 ? 14.219 -13.641 -0.152 1 98.69 85 TYR A O 1
ATOM 666 N N . ASP A 1 86 ? 16.141 -14.445 -1.025 1 98.5 86 ASP A N 1
ATOM 667 C CA . ASP A 1 86 ? 16.859 -14.422 0.248 1 98.5 86 ASP A CA 1
ATOM 668 C C . ASP A 1 86 ? 17.172 -12.992 0.679 1 98.5 86 ASP A C 1
ATOM 670 O O . ASP A 1 86 ? 17.875 -12.266 -0.026 1 98.5 86 ASP A O 1
ATOM 674 N N . ALA A 1 87 ? 16.688 -12.57 1.804 1 97.69 87 ALA A N 1
ATOM 675 C CA . ALA A 1 87 ? 16.75 -11.164 2.186 1 97.69 87 ALA A CA 1
ATOM 676 C C . ALA A 1 87 ? 18.188 -10.758 2.545 1 97.69 87 ALA A C 1
ATOM 678 O O . ALA A 1 87 ? 18.578 -9.609 2.338 1 97.69 87 ALA A O 1
ATOM 679 N N . SER A 1 88 ? 18.953 -11.633 3.1 1 96.81 88 SER A N 1
ATOM 680 C CA . SER A 1 88 ? 20.297 -11.312 3.533 1 96.81 88 SER A CA 1
ATOM 681 C C . SER A 1 88 ? 21.234 -11.156 2.342 1 96.81 88 SER A C 1
ATOM 683 O O . SER A 1 88 ? 22.062 -10.234 2.309 1 96.81 88 SER A O 1
ATOM 685 N N . LYS A 1 89 ? 21.047 -11.992 1.327 1 97.19 89 LYS A N 1
ATOM 686 C CA . LYS A 1 89 ? 21.938 -11.977 0.167 1 97.19 89 LYS A CA 1
ATOM 687 C C . LYS A 1 89 ? 21.297 -11.227 -1.001 1 97.19 89 LYS A C 1
ATOM 689 O O . LYS A 1 89 ? 21.984 -10.852 -1.953 1 97.19 89 LYS A O 1
ATOM 694 N N . MET A 1 90 ? 19.969 -11.086 -0.909 1 97.38 90 MET A N 1
ATOM 695 C CA . MET A 1 90 ? 19.172 -10.516 -1.989 1 97.38 90 MET A CA 1
ATOM 696 C C . MET A 1 90 ? 19.344 -11.312 -3.277 1 97.38 90 MET A C 1
ATOM 698 O O . MET A 1 90 ? 19.578 -10.734 -4.34 1 97.38 90 MET A O 1
ATOM 702 N N . GLU A 1 91 ? 19.297 -12.562 -3.137 1 97.88 91 GLU A N 1
ATOM 703 C CA . GLU A 1 91 ? 19.297 -13.508 -4.25 1 97.88 91 GLU A CA 1
ATOM 704 C C . GLU A 1 91 ? 17.938 -14.172 -4.422 1 97.88 91 GLU A C 1
ATOM 706 O O . GLU A 1 91 ? 17.312 -14.578 -3.441 1 97.88 91 GLU A O 1
ATOM 711 N N . ARG A 1 92 ? 17.594 -14.234 -5.668 1 98.06 92 ARG A N 1
ATOM 712 C CA . ARG A 1 92 ? 16.297 -14.852 -5.957 1 98.06 92 ARG A CA 1
ATOM 713 C C . ARG A 1 92 ? 16.328 -16.344 -5.652 1 98.06 92 ARG A C 1
ATOM 715 O O . ARG A 1 92 ? 17.234 -17.062 -6.105 1 98.06 92 ARG A O 1
ATOM 722 N N . ILE A 1 93 ? 15.336 -16.844 -4.914 1 98.19 93 ILE A N 1
ATOM 723 C CA . ILE A 1 93 ? 15.211 -18.25 -4.531 1 98.19 93 ILE A CA 1
ATOM 724 C C . ILE A 1 93 ? 14.156 -18.938 -5.398 1 98.19 93 ILE A C 1
ATOM 726 O O . ILE A 1 93 ? 14.375 -20.031 -5.906 1 98.19 93 ILE A O 1
ATOM 730 N N . TYR A 1 94 ? 13.016 -18.328 -5.477 1 98 94 TYR A N 1
ATOM 731 C CA . TYR A 1 94 ? 11.906 -18.844 -6.266 1 98 94 TYR A CA 1
ATOM 732 C C . TYR A 1 94 ? 11.32 -17.766 -7.168 1 98 94 TYR A C 1
ATOM 734 O O . TYR A 1 94 ? 11.391 -16.578 -6.848 1 98 94 TYR A O 1
ATOM 742 N N . GLN A 1 95 ? 10.812 -18.203 -8.273 1 97.94 95 GLN A N 1
ATOM 743 C CA . GLN A 1 95 ? 10.133 -17.312 -9.219 1 97.94 95 GLN A CA 1
ATOM 744 C C . GLN A 1 95 ? 8.938 -18.016 -9.859 1 97.94 95 GLN A C 1
ATOM 746 O O . GLN A 1 95 ? 9.008 -19.188 -10.195 1 97.94 95 GLN A O 1
ATOM 751 N N . TRP A 1 96 ? 7.891 -17.312 -9.953 1 98.25 96 TRP A N 1
ATOM 752 C CA . TRP A 1 96 ? 6.715 -17.766 -10.688 1 98.25 96 TRP A CA 1
ATOM 753 C C . TRP A 1 96 ? 6.305 -16.75 -11.742 1 98.25 96 TRP A C 1
ATOM 755 O O . TRP A 1 96 ? 6.18 -15.555 -11.445 1 98.25 96 TRP A O 1
ATOM 765 N N . ILE A 1 97 ? 6.117 -17.188 -12.922 1 97.88 97 ILE A N 1
ATOM 766 C CA . ILE A 1 97 ? 5.723 -16.328 -14.039 1 97.88 97 ILE A CA 1
ATOM 767 C C . ILE A 1 97 ? 4.336 -16.75 -14.539 1 97.88 97 ILE A C 1
ATOM 769 O O . ILE A 1 97 ? 4.055 -17.938 -14.68 1 97.88 97 ILE A O 1
ATOM 773 N N . PRO A 1 98 ? 3.494 -15.734 -14.805 1 97.75 98 PRO A N 1
ATOM 774 C CA . PRO A 1 98 ? 2.162 -16.047 -15.336 1 97.75 98 PRO A CA 1
ATOM 775 C C . PRO A 1 98 ? 2.201 -17 -16.516 1 97.75 98 PRO A C 1
ATOM 777 O O . PRO A 1 98 ? 2.986 -16.797 -17.453 1 97.75 98 PRO A O 1
ATOM 780 N N . GLN A 1 99 ? 1.382 -18.047 -16.438 1 96.31 99 GLN A N 1
ATOM 781 C CA . GLN A 1 99 ? 1.367 -19.109 -17.422 1 96.31 99 GLN A CA 1
ATOM 782 C C . GLN A 1 99 ? 0.072 -19.906 -17.359 1 96.31 99 GLN A C 1
ATOM 784 O O . GLN A 1 99 ? -0.645 -19.844 -16.359 1 96.31 99 GLN A O 1
ATOM 789 N N . GLY A 1 100 ? -0.251 -20.594 -18.5 1 96.38 100 GLY A N 1
ATOM 790 C CA . GLY A 1 100 ? -1.42 -21.469 -18.516 1 96.38 100 GLY A CA 1
ATOM 791 C C . GLY A 1 100 ? -2.711 -20.734 -18.219 1 96.38 100 GLY A C 1
ATOM 792 O O . GLY A 1 100 ? -3.027 -19.719 -18.859 1 96.38 100 GLY A O 1
ATOM 793 N N . THR A 1 101 ? -3.445 -21.281 -17.156 1 95.06 101 THR A N 1
ATOM 794 C CA . THR A 1 101 ? -4.734 -20.703 -16.781 1 95.06 101 THR A CA 1
ATOM 795 C C . THR A 1 101 ? -4.543 -19.406 -16.016 1 95.06 101 THR A C 1
ATOM 797 O O . THR A 1 101 ? -5.5 -18.656 -15.812 1 95.06 101 THR A O 1
ATOM 800 N N . LEU A 1 102 ? -3.346 -19.156 -15.648 1 97.56 102 LEU A N 1
ATOM 801 C CA . LEU A 1 102 ? -2.971 -17.906 -15 1 97.56 102 LEU A CA 1
ATOM 802 C C . LEU A 1 102 ? -1.961 -17.125 -15.844 1 97.56 102 LEU A C 1
ATOM 804 O O . LEU A 1 102 ? -0.822 -16.922 -15.422 1 97.56 102 LEU A O 1
ATOM 808 N N . SER A 1 103 ? -2.391 -16.609 -16.984 1 97.56 103 SER A N 1
ATOM 809 C CA . SER A 1 103 ? -1.458 -16.016 -17.938 1 97.56 103 SER A CA 1
ATOM 810 C C . SER A 1 103 ? -1.536 -14.5 -17.922 1 97.56 103 SER A C 1
ATOM 812 O O . SER A 1 103 ? -0.67 -13.82 -18.484 1 97.56 103 SER A O 1
ATOM 814 N N . ALA A 1 104 ? -2.576 -13.969 -17.266 1 97.44 104 ALA A N 1
ATOM 815 C CA . ALA A 1 104 ? -2.754 -12.523 -17.234 1 97.44 104 ALA A CA 1
ATOM 816 C C . ALA A 1 104 ? -1.729 -11.859 -16.328 1 97.44 104 ALA A C 1
ATOM 818 O O . ALA A 1 104 ? -1.084 -12.531 -15.516 1 97.44 104 ALA A O 1
ATOM 819 N N . ALA A 1 105 ? -1.546 -10.562 -16.453 1 97.25 105 ALA A N 1
ATOM 820 C CA . ALA A 1 105 ? -0.628 -9.797 -15.617 1 97.25 105 ALA A CA 1
ATOM 821 C C . ALA A 1 105 ? -1.078 -9.812 -14.156 1 97.25 105 ALA A C 1
ATOM 823 O O . ALA A 1 105 ? -2.277 -9.852 -13.867 1 97.25 105 ALA A O 1
ATOM 824 N N . ILE A 1 106 ? -0.157 -9.75 -13.25 1 98.38 106 ILE A N 1
ATOM 825 C CA . ILE A 1 106 ? -0.415 -9.672 -11.812 1 98.38 106 ILE A CA 1
ATOM 826 C C . ILE A 1 106 ? -0.804 -8.25 -11.43 1 98.38 106 ILE A C 1
ATOM 828 O O . ILE A 1 106 ? -0.073 -7.301 -11.727 1 98.38 106 ILE A O 1
ATOM 832 N N . SER A 1 107 ? -1.939 -8.117 -10.789 1 98.19 107 SER A N 1
ATOM 833 C CA . SER A 1 107 ? -2.389 -6.793 -10.367 1 98.19 107 SER A CA 1
ATOM 834 C C . SER A 1 107 ? -1.938 -6.484 -8.945 1 98.19 107 SER A C 1
ATOM 836 O O . SER A 1 107 ? -1.704 -5.324 -8.602 1 98.19 107 SER A O 1
ATOM 838 N N . HIS A 1 108 ? -1.82 -7.504 -8.148 1 98.38 108 HIS A N 1
ATOM 839 C CA . HIS A 1 108 ? -1.438 -7.352 -6.75 1 98.38 108 HIS A CA 1
ATOM 840 C C . HIS A 1 108 ? -1.022 -8.688 -6.145 1 98.38 108 HIS A C 1
ATOM 842 O O . HIS A 1 108 ? -1.573 -9.734 -6.496 1 98.38 108 HIS A O 1
ATOM 848 N N . ALA A 1 109 ? -0.118 -8.672 -5.227 1 98.75 109 ALA A N 1
ATOM 849 C CA . ALA A 1 109 ? 0.183 -9.852 -4.422 1 98.75 109 ALA A CA 1
ATOM 850 C C . ALA A 1 109 ? 0.74 -9.453 -3.057 1 98.75 109 ALA A C 1
ATOM 852 O O . ALA A 1 109 ? 1.33 -8.375 -2.908 1 98.75 109 ALA A O 1
ATOM 853 N N . SER A 1 110 ? 0.527 -10.227 -2.092 1 98.56 110 SER A N 1
ATOM 854 C CA . SER A 1 110 ? 1.03 -9.992 -0.743 1 98.56 110 SER A CA 1
ATOM 855 C C . SER A 1 110 ? 1.102 -11.289 0.055 1 98.56 110 SER A C 1
ATOM 857 O O . SER A 1 110 ? 0.483 -12.289 -0.316 1 98.56 110 SER A O 1
ATOM 859 N N . TYR A 1 111 ? 1.864 -11.273 1.141 1 98.75 111 TYR A N 1
ATOM 860 C CA . TYR A 1 111 ? 1.9 -12.391 2.086 1 98.75 111 TYR A CA 1
ATOM 861 C C . TYR A 1 111 ? 0.594 -12.484 2.863 1 98.75 111 TYR A C 1
ATOM 863 O O . TYR A 1 111 ? -0.077 -11.477 3.09 1 98.75 111 TYR A O 1
ATOM 871 N N . SER A 1 112 ? 0.333 -13.773 3.25 1 98.06 112 SER A N 1
ATOM 872 C CA . SER A 1 112 ? -0.61 -13.961 4.348 1 98.06 112 SER A CA 1
ATOM 873 C C . SER A 1 112 ? -0.046 -13.438 5.66 1 98.06 112 SER A C 1
ATOM 875 O O . SER A 1 112 ? 1.125 -13.062 5.734 1 98.06 112 SER A O 1
ATOM 877 N N . CYS A 1 113 ? -0.864 -13.414 6.711 1 96.5 113 CYS A N 1
ATOM 878 C CA . CYS A 1 113 ? -0.48 -12.766 7.961 1 96.5 113 CYS A CA 1
ATOM 879 C C . CYS A 1 113 ? 0.686 -13.492 8.617 1 96.5 113 CYS A C 1
ATOM 881 O O . CYS A 1 113 ? 1.498 -12.875 9.312 1 96.5 113 CYS A O 1
ATOM 883 N N . ASN A 1 114 ? 0.797 -14.758 8.422 1 96.94 114 ASN A N 1
ATOM 884 C CA . ASN A 1 114 ? 1.896 -15.516 9.016 1 96.94 114 ASN A CA 1
ATOM 885 C C . ASN A 1 114 ? 2.99 -15.805 7.988 1 96.94 114 ASN A C 1
ATOM 887 O O . ASN A 1 114 ? 3.9 -16.594 8.25 1 96.94 114 ASN A O 1
ATOM 891 N N . SER A 1 115 ? 2.836 -15.305 6.766 1 98.38 115 SER A N 1
ATOM 892 C CA . SER A 1 115 ? 3.789 -15.328 5.66 1 98.38 115 SER A CA 1
ATOM 893 C C . SER A 1 115 ? 3.965 -16.75 5.109 1 98.38 115 SER A C 1
ATOM 895 O O . SER A 1 115 ? 5 -17.062 4.523 1 98.38 115 SER A O 1
ATOM 897 N N . GLN A 1 116 ? 2.947 -17.625 5.336 1 97.62 116 GLN A N 1
ATOM 898 C CA . GLN A 1 116 ? 3.029 -18.984 4.82 1 97.62 116 GLN A CA 1
ATOM 899 C C . GLN A 1 116 ? 2.469 -19.078 3.402 1 97.62 116 GLN A C 1
ATOM 901 O O . GLN A 1 116 ? 2.773 -20.016 2.662 1 97.62 116 GLN A O 1
ATOM 906 N N . LEU A 1 117 ? 1.634 -18.125 3.094 1 97.94 117 LEU A N 1
ATOM 907 C CA . LEU A 1 117 ? 1.014 -18.078 1.774 1 97.94 117 LEU A CA 1
ATOM 908 C C . LEU A 1 117 ? 1.293 -16.734 1.095 1 97.94 117 LEU A C 1
ATOM 910 O O . LEU A 1 117 ? 1.634 -15.758 1.761 1 97.94 117 LEU A O 1
ATOM 914 N N . VAL A 1 118 ? 1.241 -16.734 -0.223 1 98.56 118 VAL A N 1
ATOM 915 C CA . VAL A 1 118 ? 1.189 -15.523 -1.042 1 98.56 118 VAL A CA 1
ATOM 916 C C . VAL A 1 118 ? -0.141 -15.469 -1.79 1 98.56 118 VAL A C 1
ATOM 918 O O . VAL A 1 118 ? -0.51 -16.406 -2.49 1 98.56 118 VAL A O 1
ATOM 921 N N . PHE A 1 119 ? -0.923 -14.43 -1.565 1 98.44 119 PHE A N 1
ATOM 922 C CA . PHE A 1 119 ? -2.143 -14.156 -2.316 1 98.44 119 PHE A CA 1
ATOM 923 C C . PHE A 1 119 ? -1.843 -13.305 -3.543 1 98.44 119 PHE A C 1
ATOM 925 O O . PHE A 1 119 ? -1.26 -12.227 -3.43 1 98.44 119 PHE A O 1
ATOM 932 N N . ALA A 1 120 ? -2.203 -13.75 -4.691 1 98.62 120 ALA A N 1
ATOM 933 C CA . ALA A 1 120 ? -1.953 -13.016 -5.93 1 98.62 120 ALA A CA 1
ATOM 934 C C . ALA A 1 120 ? -3.246 -12.805 -6.715 1 98.62 120 ALA A C 1
ATOM 936 O O . ALA A 1 120 ? -4.055 -13.727 -6.848 1 98.62 120 ALA A O 1
ATOM 937 N N . ALA A 1 121 ? -3.432 -11.641 -7.133 1 98.62 121 ALA A N 1
ATOM 938 C CA . ALA A 1 121 ? -4.559 -11.258 -7.984 1 98.62 121 ALA A CA 1
ATOM 939 C C . ALA A 1 121 ? -4.086 -10.922 -9.398 1 98.62 121 ALA A C 1
ATOM 941 O O . ALA A 1 121 ? -2.961 -10.453 -9.586 1 98.62 121 ALA A O 1
ATOM 942 N N . PHE A 1 122 ? -4.938 -11.172 -10.367 1 98.44 122 PHE A N 1
ATOM 943 C CA . PHE A 1 122 ? -4.582 -11 -11.773 1 98.44 122 PHE A CA 1
ATOM 944 C C . PHE A 1 122 ? -5.57 -10.078 -12.477 1 98.44 122 PHE A C 1
ATOM 946 O O . PHE A 1 122 ? -6.719 -9.953 -12.047 1 98.44 122 PHE A O 1
ATOM 953 N N . THR A 1 123 ? -5.164 -9.508 -13.633 1 97.88 123 THR A N 1
ATOM 954 C CA . THR A 1 123 ? -5.941 -8.484 -14.312 1 97.88 123 THR A CA 1
ATOM 955 C C . THR A 1 123 ? -7.117 -9.102 -15.062 1 97.88 123 THR A C 1
ATOM 957 O O . THR A 1 123 ? -7.977 -8.391 -15.586 1 97.88 123 THR A O 1
ATOM 960 N N . ASP A 1 124 ? -7.195 -10.406 -15.047 1 96.94 124 ASP A N 1
ATOM 961 C CA . ASP A 1 124 ? -8.352 -11.055 -15.648 1 96.94 124 ASP A CA 1
ATOM 962 C C . ASP A 1 124 ? -9.336 -11.523 -14.578 1 96.94 124 ASP A C 1
ATOM 964 O O . ASP A 1 124 ? -10.305 -12.227 -14.883 1 96.94 124 ASP A O 1
ATOM 968 N N . GLY A 1 125 ? -9.039 -11.281 -13.391 1 96.88 125 GLY A N 1
ATOM 969 C CA . GLY A 1 125 ? -9.969 -11.586 -12.312 1 96.88 125 GLY A CA 1
ATOM 970 C C . GLY A 1 125 ? -9.609 -12.852 -11.547 1 96.88 125 GLY A C 1
ATOM 971 O O . GLY A 1 125 ? -10.18 -13.125 -10.492 1 96.88 125 GLY A O 1
ATOM 972 N N . ASN A 1 126 ? -8.641 -13.641 -12.008 1 96.44 126 ASN A N 1
ATOM 973 C CA . ASN A 1 126 ? -8.203 -14.828 -11.281 1 96.44 126 ASN A CA 1
ATOM 974 C C . ASN A 1 126 ? -7.453 -14.453 -10.008 1 96.44 126 ASN A C 1
ATOM 976 O O . ASN A 1 126 ? -6.852 -13.375 -9.922 1 96.44 126 ASN A O 1
ATOM 980 N N . VAL A 1 127 ? -7.59 -15.266 -9.062 1 97.25 127 VAL A N 1
ATOM 981 C CA . VAL A 1 127 ? -6.824 -15.172 -7.82 1 97.25 127 VAL A CA 1
ATOM 982 C C . VAL A 1 127 ? -6.086 -16.484 -7.57 1 97.25 127 VAL A C 1
ATOM 984 O O . VAL A 1 127 ? -6.617 -17.562 -7.848 1 97.25 127 VAL A O 1
ATOM 987 N N . ALA A 1 128 ? -4.91 -16.406 -7.152 1 97.5 128 ALA A N 1
ATOM 988 C CA . ALA A 1 128 ? -4.109 -17.594 -6.875 1 97.5 128 ALA A CA 1
ATOM 989 C C . ALA A 1 128 ? -3.502 -17.531 -5.477 1 97.5 128 ALA A C 1
ATOM 991 O O . ALA A 1 128 ? -3.109 -16.469 -5.008 1 97.5 128 ALA A O 1
ATOM 992 N N . ILE A 1 129 ? -3.449 -18.656 -4.867 1 97.44 129 ILE A N 1
ATOM 993 C CA . ILE A 1 129 ? -2.785 -18.828 -3.578 1 97.44 129 ILE A CA 1
ATOM 994 C C . ILE A 1 129 ? -1.557 -19.719 -3.748 1 97.44 129 ILE A C 1
ATOM 996 O O . ILE A 1 129 ? -1.662 -20.859 -4.234 1 97.44 129 ILE A O 1
ATOM 1000 N N . PHE A 1 130 ? -0.443 -19.188 -3.379 1 97.94 130 PHE A N 1
ATOM 1001 C CA . PHE A 1 130 ? 0.811 -19.938 -3.49 1 97.94 130 PHE A CA 1
ATOM 1002 C C . PHE A 1 130 ? 1.353 -20.281 -2.111 1 97.94 130 PHE A C 1
ATOM 1004 O O . PHE A 1 130 ? 1.16 -19.547 -1.15 1 97.94 130 PHE A O 1
ATOM 1011 N N . ASP A 1 131 ? 2.008 -21.406 -2.092 1 97.81 131 ASP A N 1
ATOM 1012 C CA . ASP A 1 131 ? 2.865 -21.703 -0.946 1 97.81 131 ASP A CA 1
ATOM 1013 C C . ASP A 1 131 ? 4.078 -20.781 -0.919 1 97.81 131 ASP A C 1
ATOM 1015 O O . ASP A 1 131 ? 4.848 -20.719 -1.88 1 97.81 131 ASP A O 1
ATOM 1019 N N . ALA A 1 132 ? 4.332 -20.047 0.171 1 97.88 132 ALA A N 1
ATOM 1020 C CA . ALA A 1 132 ? 5.395 -19.047 0.236 1 97.88 132 ALA A CA 1
ATOM 1021 C C . ALA A 1 132 ? 6.77 -19.719 0.266 1 97.88 132 ALA A C 1
ATOM 1023 O O . ALA A 1 132 ? 7.777 -19.094 -0.064 1 97.88 132 ALA A O 1
ATOM 1024 N N . ASP A 1 133 ? 6.871 -20.969 0.614 1 96.88 133 ASP A N 1
ATOM 1025 C CA . ASP A 1 133 ? 8.141 -21.656 0.781 1 96.88 133 ASP A CA 1
ATOM 1026 C C . ASP A 1 133 ? 8.75 -22.031 -0.571 1 96.88 133 ASP A C 1
ATOM 1028 O O . ASP A 1 133 ? 9.953 -22.25 -0.676 1 96.88 133 ASP A O 1
ATOM 1032 N N . ASN A 1 134 ? 7.867 -22.156 -1.585 1 97.94 134 ASN A N 1
ATOM 1033 C CA . ASN A 1 134 ? 8.414 -22.609 -2.855 1 97.94 134 ASN A CA 1
ATOM 1034 C C . ASN A 1 134 ? 7.641 -22.031 -4.039 1 97.94 134 ASN A C 1
ATOM 1036 O O . ASN A 1 134 ? 7.93 -22.359 -5.191 1 97.94 134 ASN A O 1
ATOM 1040 N N . LEU A 1 135 ? 6.582 -21.203 -3.854 1 98.44 135 LEU A N 1
ATOM 1041 C CA . LEU A 1 135 ? 5.707 -20.562 -4.824 1 98.44 135 LEU A CA 1
ATOM 1042 C C . LEU A 1 135 ? 4.973 -21.594 -5.668 1 98.44 135 LEU A C 1
ATOM 1044 O O . LEU A 1 135 ? 4.637 -21.328 -6.828 1 98.44 135 LEU A O 1
ATOM 1048 N N . ARG A 1 136 ? 4.793 -22.797 -5.047 1 97.81 136 ARG A N 1
ATOM 1049 C CA . ARG A 1 136 ? 3.879 -23.75 -5.684 1 97.81 136 ARG A CA 1
ATOM 1050 C C . ARG A 1 136 ? 2.434 -23.266 -5.559 1 97.81 136 ARG A C 1
ATOM 1052 O O . ARG A 1 136 ? 2.02 -22.797 -4.496 1 97.81 136 ARG A O 1
ATOM 1059 N N . LEU A 1 137 ? 1.731 -23.469 -6.633 1 96.69 137 LEU A N 1
ATOM 1060 C CA . LEU A 1 137 ? 0.32 -23.094 -6.637 1 96.69 137 LEU A CA 1
ATOM 1061 C C . LEU A 1 137 ? -0.49 -24.047 -5.754 1 96.69 137 LEU A C 1
ATOM 1063 O O . LEU A 1 137 ? -0.493 -25.25 -5.977 1 96.69 137 LEU A O 1
ATOM 1067 N N . ARG A 1 138 ? -1.147 -23.516 -4.789 1 95.06 138 ARG A N 1
ATOM 1068 C CA . ARG A 1 138 ? -1.983 -24.312 -3.904 1 95.06 138 ARG A CA 1
ATOM 1069 C C . ARG A 1 138 ? -3.439 -24.281 -4.355 1 95.06 138 ARG A C 1
ATOM 1071 O O . ARG A 1 138 ? -4.137 -25.297 -4.277 1 95.06 138 ARG A O 1
ATOM 1078 N N . CYS A 1 139 ? -3.854 -23.125 -4.793 1 93.44 139 CYS A N 1
ATOM 1079 C CA . CYS A 1 139 ? -5.258 -22.938 -5.137 1 93.44 139 CYS A CA 1
ATOM 1080 C C . CYS A 1 139 ? -5.426 -21.828 -6.16 1 93.44 139 CYS A C 1
ATOM 1082 O O . CYS A 1 139 ? -4.703 -20.828 -6.121 1 93.44 139 CYS A O 1
ATOM 1084 N N . ARG A 1 140 ? -6.312 -22.062 -7.094 1 94.31 140 ARG A N 1
ATOM 1085 C CA . ARG A 1 140 ? -6.762 -21.016 -8.016 1 94.31 140 ARG A CA 1
ATOM 1086 C C . ARG A 1 140 ? -8.25 -20.734 -7.84 1 94.31 140 ARG A C 1
ATOM 1088 O O . ARG A 1 140 ? -9.055 -21.672 -7.777 1 94.31 140 ARG A O 1
ATOM 1095 N N . ILE A 1 141 ? -8.57 -19.484 -7.734 1 94.75 141 ILE A N 1
ATOM 1096 C CA . ILE A 1 141 ? -9.961 -19.047 -7.727 1 94.75 141 ILE A CA 1
ATOM 1097 C C . ILE A 1 141 ? -10.289 -18.328 -9.031 1 94.75 141 ILE A C 1
ATOM 1099 O O . ILE A 1 141 ? -9.82 -17.219 -9.266 1 94.75 141 ILE A O 1
ATOM 1103 N N . ALA A 1 142 ? -11.07 -19.016 -9.805 1 94.31 142 ALA A N 1
ATOM 1104 C CA . ALA A 1 142 ? -11.461 -18.422 -11.078 1 94.31 142 ALA A CA 1
ATOM 1105 C C . ALA A 1 142 ? -12.383 -17.234 -10.859 1 94.31 142 ALA A C 1
ATOM 1107 O O . ALA A 1 142 ? -13.133 -17.188 -9.883 1 94.31 142 ALA A O 1
ATOM 1108 N N . SER A 1 143 ? -12.312 -16.266 -11.812 1 93.88 143 SER A N 1
ATOM 1109 C CA . SER A 1 143 ? -13.172 -15.086 -11.719 1 93.88 143 SER A CA 1
ATOM 1110 C C . SER A 1 143 ? -14.648 -15.477 -11.648 1 93.88 143 SER A C 1
ATOM 1112 O O . SER A 1 143 ? -15.438 -14.836 -10.961 1 93.88 143 SER A O 1
ATOM 1114 N N . SER A 1 144 ? -15.008 -16.578 -12.25 1 92.94 144 SER A N 1
ATOM 1115 C CA . SER A 1 144 ? -16.391 -17.031 -12.312 1 92.94 144 SER A CA 1
ATOM 1116 C C . SER A 1 144 ? -16.875 -17.5 -10.953 1 92.94 144 SER A C 1
ATOM 1118 O O . SER A 1 144 ? -18.094 -17.625 -10.727 1 92.94 144 SER A O 1
ATOM 1120 N N . ALA A 1 145 ? -15.945 -17.766 -10.047 1 91.56 145 ALA A N 1
ATOM 1121 C CA . ALA A 1 145 ? -16.297 -18.312 -8.742 1 91.56 145 ALA A CA 1
ATOM 1122 C C . ALA A 1 145 ? -16.828 -17.219 -7.82 1 91.56 145 ALA A C 1
ATOM 1124 O O . ALA A 1 145 ? -17.5 -17.5 -6.82 1 91.56 145 ALA A O 1
ATOM 1125 N N . TYR A 1 146 ? -16.547 -15.922 -8.18 1 91.44 146 TYR A N 1
ATOM 1126 C CA . TYR A 1 146 ? -16.906 -14.93 -7.172 1 91.44 146 TYR A CA 1
ATOM 1127 C C . TYR A 1 146 ? -17.406 -13.648 -7.824 1 91.44 146 TYR A C 1
ATOM 1129 O O . TYR A 1 146 ? -17.828 -12.719 -7.133 1 91.44 146 TYR A O 1
ATOM 1137 N N . MET A 1 147 ? -17.375 -13.609 -9.141 1 92.75 147 MET A N 1
ATOM 1138 C CA . MET A 1 147 ? -17.859 -12.43 -9.844 1 92.75 147 MET A CA 1
ATOM 1139 C C . MET A 1 147 ? -19.203 -12.719 -10.516 1 92.75 147 MET A C 1
ATOM 1141 O O . MET A 1 147 ? -19.484 -13.867 -10.867 1 92.75 147 MET A O 1
ATOM 1145 N N . SER A 1 148 ? -20.016 -11.672 -10.672 1 90.25 148 SER A N 1
ATOM 1146 C CA . SER A 1 148 ? -21.25 -11.797 -11.43 1 90.25 148 SER A CA 1
ATOM 1147 C C . SER A 1 148 ? -20.969 -11.992 -12.914 1 90.2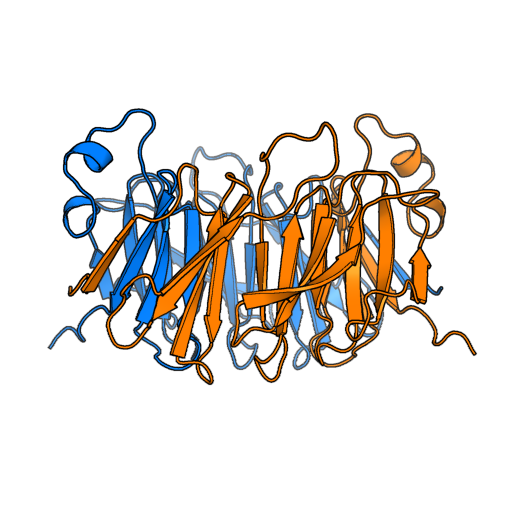5 148 SER A C 1
ATOM 1149 O O . SER A 1 148 ? -19.891 -11.625 -13.406 1 90.25 148 SER A O 1
ATOM 1151 N N . THR A 1 149 ? -21.922 -12.531 -13.633 1 93 149 THR A N 1
ATOM 1152 C CA . THR A 1 149 ? -21.797 -12.711 -15.078 1 93 149 THR A CA 1
ATOM 1153 C C . THR A 1 149 ? -21.578 -11.367 -15.773 1 93 149 THR A C 1
ATOM 1155 O O . THR A 1 149 ? -20.828 -11.281 -16.734 1 93 149 THR A O 1
ATOM 1158 N N . THR A 1 150 ? -22.234 -10.406 -15.227 1 92.31 150 THR A N 1
ATOM 1159 C CA . THR A 1 150 ? -22.078 -9.07 -15.789 1 92.31 150 THR A CA 1
ATOM 1160 C C . THR A 1 150 ? -20.641 -8.578 -15.641 1 92.31 150 THR A C 1
ATOM 1162 O O . THR A 1 150 ? -20.078 -8.008 -16.578 1 92.31 150 THR A O 1
ATOM 1165 N N . ALA A 1 151 ? -20.062 -8.805 -14.5 1 92.81 151 ALA A N 1
ATOM 1166 C CA . ALA A 1 151 ? -18.688 -8.367 -14.25 1 92.81 151 ALA A CA 1
ATOM 1167 C C . ALA A 1 151 ? -17.703 -9.133 -15.125 1 92.81 151 ALA A C 1
ATOM 1169 O O . ALA A 1 151 ? -16.75 -8.547 -15.648 1 92.81 151 ALA A O 1
ATOM 1170 N N . ILE A 1 152 ? -17.922 -10.383 -15.328 1 94 152 ILE A N 1
ATOM 1171 C CA . ILE A 1 152 ? -17.031 -11.242 -16.109 1 94 152 ILE A CA 1
ATOM 1172 C C . ILE A 1 152 ? -17 -10.781 -17.562 1 94 152 ILE A C 1
ATOM 1174 O O . ILE A 1 152 ? -15.961 -10.836 -18.219 1 94 152 ILE A O 1
ATOM 1178 N N . ASN A 1 153 ? -18.109 -10.234 -18.078 1 94.44 153 ASN A N 1
ATOM 1179 C CA . ASN A 1 153 ? -18.25 -9.859 -19.484 1 94.44 153 ASN A CA 1
ATOM 1180 C C . ASN A 1 153 ? -18.031 -8.359 -19.672 1 94.44 153 ASN A C 1
ATOM 1182 O O . ASN A 1 153 ? -18.281 -7.832 -20.766 1 94.44 153 ASN A O 1
ATOM 1186 N N . SER A 1 154 ? -17.562 -7.766 -18.625 1 94.38 154 SER A N 1
ATOM 1187 C CA . SER A 1 154 ? -17.406 -6.316 -18.672 1 94.38 154 SER A CA 1
ATOM 1188 C C . SER A 1 154 ? -16.188 -5.926 -19.516 1 94.38 154 SER A C 1
ATOM 1190 O O . SER A 1 154 ? -15.234 -6.691 -19.625 1 94.38 154 SER A O 1
ATOM 1192 N N . ASN A 1 155 ? -16.25 -4.664 -20.188 1 93.19 155 ASN A N 1
ATOM 1193 C CA . ASN A 1 155 ? -15.172 -4.004 -20.906 1 93.19 155 ASN A CA 1
ATOM 1194 C C . ASN A 1 155 ? -15.031 -2.541 -20.5 1 93.19 155 ASN A C 1
ATOM 1196 O O . ASN A 1 155 ? -15.914 -1.729 -20.781 1 93.19 155 ASN A O 1
ATOM 1200 N N . PRO A 1 156 ? -13.992 -2.25 -19.828 1 93.12 156 PRO A N 1
ATOM 1201 C CA . PRO A 1 156 ? -12.797 -3.057 -19.562 1 93.12 156 PRO A CA 1
ATOM 1202 C C . PRO A 1 156 ? -13.047 -4.156 -18.531 1 93.12 156 PRO A C 1
ATOM 1204 O O . PRO A 1 156 ? -14.016 -4.09 -17.766 1 93.12 156 PRO A O 1
ATOM 1207 N N . PRO A 1 157 ? -12.094 -5.094 -18.453 1 95.56 157 PRO A N 1
ATOM 1208 C CA . PRO A 1 157 ? -12.289 -6.219 -17.531 1 95.56 157 PRO A CA 1
ATOM 1209 C C . PRO A 1 157 ? -12.281 -5.785 -16.062 1 95.56 157 PRO A C 1
ATOM 1211 O O . PRO A 1 157 ? -11.531 -4.883 -15.688 1 95.56 157 PRO A O 1
ATOM 1214 N N . VAL A 1 158 ? -13.133 -6.473 -15.281 1 97 158 VAL A N 1
ATOM 1215 C CA . VAL A 1 158 ? -13.172 -6.297 -13.836 1 97 158 VAL A CA 1
ATOM 1216 C C . VAL A 1 158 ? -12.141 -7.207 -13.18 1 97 158 VAL A C 1
ATOM 1218 O O . VAL A 1 158 ? -12.031 -8.391 -13.523 1 97 158 VAL A O 1
ATOM 1221 N N . TYR A 1 159 ? -11.383 -6.648 -12.281 1 97.88 159 TYR A N 1
ATOM 1222 C CA . TYR A 1 159 ? -10.383 -7.473 -11.617 1 97.88 159 TYR A CA 1
ATOM 1223 C C . TYR A 1 159 ? -10.062 -6.926 -10.227 1 97.88 159 TYR A C 1
ATOM 1225 O O . TYR A 1 159 ? -10.367 -5.77 -9.922 1 97.88 159 TYR A O 1
ATOM 1233 N N . PRO A 1 160 ? -9.477 -7.785 -9.336 1 97.69 160 PRO A N 1
ATOM 1234 C CA . PRO A 1 160 ? -9 -7.297 -8.039 1 97.69 160 PRO A CA 1
ATOM 1235 C C . PRO A 1 160 ? -7.867 -6.281 -8.172 1 97.69 160 PRO A C 1
ATOM 1237 O O . PRO A 1 160 ? -6.875 -6.543 -8.852 1 97.69 160 PRO A O 1
ATOM 1240 N N . PHE A 1 161 ? -8.094 -5.203 -7.562 1 97.12 161 PHE A N 1
ATOM 1241 C CA . PHE A 1 161 ? -7.133 -4.109 -7.625 1 97.12 161 PHE A CA 1
ATOM 1242 C C . PHE A 1 161 ? -6.328 -4.023 -6.336 1 97.12 161 PHE A C 1
ATOM 1244 O O . PHE A 1 161 ? -5.16 -3.625 -6.355 1 97.12 161 PHE A O 1
ATOM 1251 N N . VAL A 1 162 ? -6.875 -4.371 -5.223 1 97.94 162 VAL A N 1
ATOM 1252 C CA . VAL A 1 162 ? -6.219 -4.398 -3.92 1 97.94 162 VAL A CA 1
ATOM 1253 C C . VAL A 1 162 ? -6.531 -5.711 -3.209 1 97.94 162 VAL A C 1
ATOM 1255 O O . VAL A 1 162 ? -7.586 -6.309 -3.438 1 97.94 162 VAL A O 1
ATOM 1258 N N . VAL A 1 163 ? -5.594 -6.156 -2.428 1 98 163 VAL A N 1
ATOM 1259 C CA . VAL A 1 163 ? -5.711 -7.359 -1.607 1 98 163 VAL A CA 1
ATOM 1260 C C . VAL A 1 163 ? -5.316 -7.043 -0.167 1 98 163 VAL A C 1
ATOM 1262 O O . VAL A 1 163 ? -4.332 -6.336 0.073 1 98 163 VAL A O 1
ATOM 1265 N N . ALA A 1 164 ? -6.059 -7.43 0.769 1 98.12 164 ALA A N 1
ATOM 1266 C CA . ALA A 1 164 ? -5.727 -7.309 2.186 1 98.12 164 ALA A CA 1
ATOM 1267 C C . ALA A 1 164 ? -5.82 -8.656 2.889 1 98.12 164 ALA A C 1
ATOM 1269 O O . ALA A 1 164 ? -6.891 -9.266 2.947 1 98.12 164 ALA A O 1
ATOM 1270 N N . ALA A 1 165 ? -4.68 -9.102 3.404 1 97.44 165 ALA A N 1
ATOM 1271 C CA . ALA A 1 165 ? -4.672 -10.328 4.199 1 97.44 165 ALA A CA 1
ATOM 1272 C C . ALA A 1 165 ? -5.359 -10.109 5.543 1 97.44 165 ALA A C 1
ATOM 1274 O O . ALA A 1 165 ? -5.211 -9.055 6.164 1 97.44 165 ALA A O 1
ATOM 1275 N N . HIS A 1 166 ? -6.152 -11.125 5.969 1 96.12 166 HIS A N 1
ATOM 1276 C CA . HIS A 1 166 ? -6.664 -11.062 7.332 1 96.12 166 HIS A CA 1
ATOM 1277 C C . HIS A 1 166 ? -5.527 -11.047 8.352 1 96.12 166 HIS A C 1
ATOM 1279 O O . HIS A 1 166 ? -4.551 -11.789 8.203 1 96.12 166 HIS A O 1
ATOM 1285 N N . PRO A 1 167 ? -5.66 -10.219 9.344 1 94.5 167 PRO A N 1
ATOM 1286 C CA . PRO A 1 167 ? -4.52 -10.031 10.242 1 94.5 167 PRO A CA 1
ATOM 1287 C C . PRO A 1 167 ? -4.285 -11.234 11.156 1 94.5 167 PRO A C 1
ATOM 1289 O O . PRO A 1 167 ? -3.201 -11.375 11.727 1 94.5 167 PRO A O 1
ATOM 1292 N N . GLN A 1 168 ? -5.258 -12.117 11.281 1 95 168 GLN A N 1
ATOM 1293 C CA . GLN A 1 168 ? -5.109 -13.227 12.219 1 95 168 GLN A CA 1
ATOM 1294 C C . GLN A 1 168 ? -5.375 -14.562 11.539 1 95 168 GLN A C 1
ATOM 1296 O O . GLN A 1 168 ? -4.84 -15.594 11.953 1 95 168 GLN A O 1
ATOM 1301 N N . GLU A 1 169 ? -6.234 -14.633 10.555 1 93.62 169 GLU A N 1
ATOM 1302 C CA . GLU A 1 169 ? -6.574 -15.875 9.859 1 93.62 169 GLU A CA 1
ATOM 1303 C C . GLU A 1 169 ? -5.719 -16.047 8.609 1 93.62 169 GLU A C 1
ATOM 1305 O O . GLU A 1 169 ? -5.93 -15.375 7.602 1 93.62 169 GLU A O 1
ATOM 1310 N N . PRO A 1 170 ? -4.805 -16.969 8.602 1 94.38 170 PRO A N 1
ATOM 1311 C CA . PRO A 1 170 ? -3.791 -17.047 7.543 1 94.38 170 PRO A CA 1
ATOM 1312 C C . PRO A 1 170 ? -4.383 -17.422 6.184 1 94.38 170 PRO A C 1
ATOM 1314 O O . PRO A 1 170 ? -3.76 -17.172 5.148 1 94.38 170 PRO A O 1
ATOM 1317 N N . ASN A 1 171 ? -5.613 -17.984 6.148 1 93.44 171 ASN A N 1
ATOM 1318 C CA . ASN A 1 171 ? -6.199 -18.438 4.883 1 93.44 171 ASN A CA 1
ATOM 1319 C C . ASN A 1 171 ? -7.305 -17.484 4.422 1 93.44 171 ASN A C 1
ATOM 1321 O O . ASN A 1 171 ? -8.078 -17.828 3.521 1 93.44 171 ASN A O 1
ATOM 1325 N N . GLN A 1 172 ? -7.438 -16.391 5.098 1 94.19 172 GLN A N 1
ATOM 1326 C CA . GLN A 1 172 ? -8.508 -15.453 4.766 1 94.19 172 GLN A CA 1
ATOM 1327 C C . GLN A 1 172 ? -7.941 -14.125 4.273 1 94.19 172 GLN A C 1
ATOM 1329 O O . GLN A 1 172 ? -6.984 -13.602 4.848 1 94.19 172 GLN A O 1
ATOM 1334 N N . PHE A 1 173 ? -8.5 -13.617 3.201 1 96.31 173 PHE A N 1
ATOM 1335 C CA . PHE A 1 173 ? -8.125 -12.305 2.672 1 96.31 173 PHE A CA 1
ATOM 1336 C C . PHE A 1 173 ? -9.297 -11.664 1.941 1 96.31 173 PHE A C 1
ATOM 1338 O O . PHE A 1 173 ? -10.258 -12.344 1.565 1 96.31 173 PHE A O 1
ATOM 1345 N N . ALA A 1 174 ? -9.242 -10.359 1.836 1 96.75 174 ALA A N 1
ATOM 1346 C CA . ALA A 1 174 ? -10.227 -9.594 1.075 1 96.75 174 ALA A CA 1
ATOM 1347 C C . ALA A 1 174 ? -9.625 -9.047 -0.217 1 96.75 174 ALA A C 1
ATOM 1349 O O . ALA A 1 174 ? -8.422 -8.766 -0.277 1 96.75 174 ALA A O 1
ATOM 1350 N N . VAL A 1 175 ? -10.414 -8.953 -1.254 1 97.19 175 VAL A N 1
ATOM 1351 C CA . VAL A 1 175 ? -10.008 -8.305 -2.496 1 97.19 175 VAL A CA 1
ATOM 1352 C C . VAL A 1 175 ? -10.984 -7.18 -2.832 1 97.19 175 VAL A C 1
ATOM 1354 O O . VAL A 1 175 ? -12.188 -7.309 -2.615 1 97.19 175 VAL A O 1
ATOM 1357 N N . GLY A 1 176 ? -10.453 -6.051 -3.174 1 97.69 176 GLY A N 1
ATOM 1358 C CA . GLY A 1 176 ? -11.219 -4.945 -3.727 1 97.69 176 GLY A CA 1
ATOM 1359 C C . GLY A 1 176 ? -11.125 -4.848 -5.238 1 97.69 176 GLY A C 1
ATOM 1360 O O . GLY A 1 176 ? -10.031 -4.77 -5.793 1 97.69 176 GLY A O 1
ATOM 1361 N N . LEU A 1 177 ? -12.305 -4.805 -5.922 1 97.62 177 LEU A N 1
ATOM 1362 C CA . LEU A 1 177 ? -12.328 -4.949 -7.375 1 97.62 177 LEU A CA 1
ATOM 1363 C C . LEU A 1 177 ? -12.516 -3.594 -8.047 1 97.62 177 LEU A C 1
ATOM 1365 O O . LEU A 1 177 ? -12.867 -2.611 -7.395 1 97.62 177 LEU A O 1
ATOM 1369 N N . SER A 1 178 ? -12.234 -3.57 -9.375 1 97 178 SER A N 1
ATOM 1370 C CA . SER A 1 178 ? -12.281 -2.359 -10.188 1 97 178 SER A CA 1
ATOM 1371 C C . SER A 1 178 ? -13.711 -1.9 -10.422 1 97 178 SER A C 1
ATOM 1373 O O . SER A 1 178 ? -13.945 -0.773 -10.859 1 97 178 SER A O 1
ATOM 1375 N N . ASP A 1 179 ? -14.719 -2.74 -10.102 1 94.81 179 ASP A N 1
ATOM 1376 C CA . ASP A 1 179 ? -16.109 -2.34 -10.281 1 94.81 179 ASP A CA 1
ATOM 1377 C C . ASP A 1 179 ? -16.719 -1.863 -8.969 1 94.81 179 ASP A C 1
ATOM 1379 O O . ASP A 1 179 ? -17.922 -1.602 -8.898 1 94.81 179 ASP A O 1
ATOM 1383 N N . GLY A 1 180 ? -15.93 -1.914 -7.914 1 95.06 180 GLY A N 1
ATOM 1384 C CA . GLY A 1 180 ? -16.422 -1.404 -6.641 1 95.06 180 GLY A CA 1
ATOM 1385 C C . GLY A 1 180 ? -16.859 -2.5 -5.684 1 95.06 180 GLY A C 1
ATOM 1386 O O . GLY A 1 180 ? -17.234 -2.223 -4.547 1 95.06 180 GLY A O 1
ATOM 1387 N N . SER A 1 181 ? -16.75 -3.762 -6.105 1 95.25 181 SER A N 1
ATOM 1388 C CA . SER A 1 181 ? -17.125 -4.859 -5.219 1 95.25 181 SER A CA 1
ATOM 1389 C C . SER A 1 181 ? -15.977 -5.25 -4.305 1 95.25 181 SER A C 1
ATOM 1391 O O . SER A 1 181 ? -14.812 -5.039 -4.645 1 95.25 181 SER A O 1
ATOM 1393 N N . VAL A 1 182 ? -16.312 -5.695 -3.143 1 96.12 182 VAL A N 1
ATOM 1394 C CA . VAL A 1 182 ? -15.391 -6.293 -2.188 1 96.12 182 VAL A CA 1
ATOM 1395 C C . VAL A 1 182 ? -15.742 -7.766 -1.976 1 96.12 182 VAL A C 1
ATOM 1397 O O . VAL A 1 182 ? -16.906 -8.117 -1.822 1 96.12 182 VAL A O 1
ATOM 1400 N N . LYS A 1 183 ? -14.727 -8.602 -2.111 1 95 183 LYS A N 1
ATOM 1401 C CA . LYS A 1 183 ? -14.922 -10.023 -1.877 1 95 183 LYS A CA 1
ATOM 1402 C C . LYS A 1 183 ? -13.953 -10.547 -0.822 1 95 183 LYS A C 1
ATOM 1404 O O . LYS A 1 183 ? -12.797 -10.133 -0.78 1 95 183 LYS A O 1
ATOM 1409 N N . VAL A 1 184 ? -14.453 -11.406 0.051 1 94.5 184 VAL A N 1
ATOM 1410 C CA . VAL A 1 184 ? -13.602 -12.078 1.027 1 94.5 184 VAL A CA 1
ATOM 1411 C C . VAL A 1 184 ? -13.477 -13.555 0.671 1 94.5 184 VAL A C 1
ATOM 1413 O O . VAL A 1 184 ? -14.477 -14.227 0.392 1 94.5 184 VAL A O 1
ATOM 1416 N N . MET A 1 185 ? -12.219 -14.008 0.614 1 93.19 185 MET A N 1
ATOM 1417 C CA . MET A 1 185 ? -11.914 -15.375 0.201 1 93.19 185 MET A CA 1
ATOM 1418 C C . MET A 1 185 ? -11.289 -16.156 1.347 1 93.19 185 MET A C 1
ATOM 1420 O O . MET A 1 185 ? -10.469 -15.633 2.098 1 93.19 185 MET A O 1
ATOM 1424 N N . GLU A 1 186 ? -11.703 -17.344 1.532 1 88.81 186 GLU A N 1
ATOM 1425 C CA . GLU A 1 186 ? -11.133 -18.312 2.453 1 88.81 186 GLU A CA 1
ATOM 1426 C C . GLU A 1 186 ? -10.93 -19.672 1.773 1 88.81 186 GLU A C 1
ATOM 1428 O O . GLU A 1 186 ? -11.789 -20.547 1.863 1 88.81 186 GLU A O 1
ATOM 1433 N N . PRO A 1 187 ? -9.82 -19.766 1.09 1 75 187 PRO A N 1
ATOM 1434 C CA . PRO A 1 187 ? -9.625 -21.031 0.391 1 75 187 PRO A CA 1
ATOM 1435 C C . PRO A 1 187 ? -9.594 -22.234 1.339 1 75 187 PRO A C 1
ATOM 1437 O O . PRO A 1 187 ? -9.109 -22.125 2.467 1 75 187 PRO A O 1
ATOM 1440 N N . LEU A 1 188 ? -10.609 -23.125 1.276 1 65.19 188 LEU A N 1
ATOM 1441 C CA . LEU A 1 188 ? -10.695 -24.312 2.107 1 65.19 188 LEU A CA 1
ATOM 1442 C C . LEU A 1 188 ? -9.477 -25.203 1.909 1 65.19 188 LEU A C 1
ATOM 1444 O O . LEU A 1 188 ? -8.891 -25.234 0.826 1 65.19 188 LEU A O 1
ATOM 1448 N N . GLU A 1 189 ? -8.734 -25.5 3.062 1 54.31 189 GLU A N 1
ATOM 1449 C CA . GLU A 1 189 ? -7.668 -26.484 3.029 1 54.31 189 GLU A CA 1
ATOM 1450 C C . GLU A 1 189 ? -8.023 -27.641 2.096 1 54.31 189 GLU A C 1
ATOM 1452 O O . GLU A 1 189 ? -9.18 -28.062 2.031 1 54.31 189 GLU A O 1
ATOM 1457 N N . SER A 1 190 ? -7.465 -27.516 0.902 1 44.31 190 SER A N 1
ATOM 1458 C CA . SER A 1 190 ? -7.629 -28.766 0.157 1 44.31 190 SER A CA 1
ATOM 1459 C C . SER A 1 190 ? -7.555 -29.969 1.08 1 44.31 190 SER A C 1
ATOM 1461 O O . SER A 1 190 ? -6.645 -30.078 1.906 1 44.31 190 SER A O 1
ATOM 1463 N N . ASP A 1 191 ? -8.648 -30.531 1.656 1 36.56 191 ASP A N 1
ATOM 1464 C CA . ASP A 1 191 ? -8.516 -31.891 2.156 1 36.56 191 ASP A CA 1
ATOM 1465 C C . ASP A 1 191 ? -7.867 -32.781 1.111 1 36.56 191 ASP A C 1
ATOM 1467 O O . ASP A 1 191 ? -8.117 -32.656 -0.086 1 36.56 191 ASP A O 1
ATOM 1471 N N . MET B 1 1 ? -13.359 -24.062 -3.361 1 51.59 1 MET B N 1
ATOM 1472 C CA . MET B 1 1 ? -12.859 -22.812 -2.789 1 51.59 1 MET B CA 1
ATOM 1473 C C . MET B 1 1 ? -14.008 -21.891 -2.426 1 51.59 1 MET B C 1
ATOM 1475 O O . MET B 1 1 ? -14.945 -21.703 -3.211 1 51.59 1 MET B O 1
ATOM 1479 N N . ARG B 1 2 ? -14.188 -21.703 -0.979 1 58.12 2 ARG B N 1
ATOM 1480 C CA . ARG B 1 2 ? -15.391 -20.938 -0.657 1 58.12 2 ARG B CA 1
ATOM 1481 C C . ARG B 1 2 ? -15.141 -19.438 -0.764 1 58.12 2 ARG B C 1
ATOM 1483 O O . ARG B 1 2 ? -14.125 -18.938 -0.277 1 58.12 2 ARG B O 1
ATOM 1490 N N . VAL B 1 3 ? -15.547 -18.906 -1.906 1 66.06 3 VAL B N 1
ATOM 1491 C CA . VAL B 1 3 ? -15.75 -17.469 -1.881 1 66.06 3 VAL B CA 1
ATOM 1492 C C . VAL B 1 3 ? -16.984 -17.141 -1.034 1 66.06 3 VAL B C 1
ATOM 1494 O O . VAL B 1 3 ? -18.078 -17.625 -1.307 1 66.06 3 VAL B O 1
ATOM 1497 N N . LYS B 1 4 ? -16.734 -16.75 0.198 1 60.31 4 LYS B N 1
ATOM 1498 C CA . LYS B 1 4 ? -17.875 -16.594 1.107 1 60.31 4 LYS B CA 1
ATOM 1499 C C . LYS B 1 4 ? -18.859 -15.562 0.583 1 60.31 4 LYS B C 1
ATOM 1501 O O . LYS B 1 4 ? -20.078 -15.773 0.658 1 60.31 4 LYS B O 1
ATOM 1506 N N . ILE B 1 5 ? -18.531 -14.25 0.406 1 61.53 5 ILE B N 1
ATOM 1507 C CA . ILE B 1 5 ? -19.609 -13.281 0.246 1 61.53 5 ILE B CA 1
ATOM 1508 C C . ILE B 1 5 ? -19.156 -12.164 -0.699 1 61.53 5 ILE B C 1
ATOM 1510 O O . ILE B 1 5 ? -17.969 -11.859 -0.791 1 61.53 5 ILE B O 1
ATOM 1514 N N . ARG B 1 6 ? -20.031 -11.906 -1.681 1 61.84 6 ARG B N 1
ATOM 1515 C CA . ARG B 1 6 ? -20 -10.695 -2.49 1 61.84 6 ARG B CA 1
ATOM 1516 C C . ARG B 1 6 ? -20.531 -9.5 -1.707 1 61.84 6 ARG B C 1
ATOM 1518 O O . ARG B 1 6 ? -21.625 -9.562 -1.147 1 61.84 6 ARG B O 1
ATOM 1525 N N . LEU B 1 7 ? -19.625 -8.508 -1.537 1 71.12 7 LEU B N 1
ATOM 1526 C CA . LEU B 1 7 ? -20.031 -7.27 -0.885 1 71.12 7 LEU B CA 1
ATOM 1527 C C . LEU B 1 7 ? -20.047 -6.109 -1.878 1 71.12 7 LEU B C 1
ATOM 1529 O O . LEU B 1 7 ? -19.031 -5.828 -2.52 1 71.12 7 LEU B O 1
ATOM 1533 N N . LYS B 1 8 ? -21.266 -5.73 -2.445 1 72.38 8 LYS B N 1
ATOM 1534 C CA . LYS B 1 8 ? -21.312 -4.578 -3.338 1 72.38 8 LYS B CA 1
ATOM 1535 C C . LYS B 1 8 ? -21.578 -3.293 -2.562 1 72.38 8 LYS B C 1
ATOM 1537 O O . LYS B 1 8 ? -22.547 -3.213 -1.796 1 72.38 8 LYS B O 1
ATOM 1542 N N . GLY B 1 9 ? -20.562 -2.416 -2.592 1 79.69 9 GLY B N 1
ATOM 1543 C CA . GLY B 1 9 ? -20.828 -1.214 -1.817 1 79.69 9 GLY B CA 1
ATOM 1544 C C . GLY B 1 9 ? -20.297 0.048 -2.469 1 79.69 9 GLY B C 1
ATOM 1545 O O . GLY B 1 9 ? -20.781 1.147 -2.191 1 79.69 9 GLY B O 1
ATOM 1546 N N . HIS B 1 10 ? -19.406 0.004 -3.48 1 91.94 10 HIS B N 1
ATOM 1547 C CA . HIS B 1 10 ? -18.812 1.212 -4.039 1 91.94 10 HIS B CA 1
ATOM 1548 C C . HIS B 1 10 ? -19.219 1.41 -5.492 1 91.94 10 HIS B C 1
ATOM 1550 O O . HIS B 1 10 ? -19.625 0.458 -6.164 1 91.94 10 HIS B O 1
ATOM 1556 N N . GLN B 1 11 ? -19.219 2.621 -5.941 1 91.81 11 GLN B N 1
ATOM 1557 C CA . GLN B 1 11 ? -19.578 2.953 -7.312 1 91.81 11 GLN B CA 1
ATOM 1558 C C . GLN B 1 11 ? -18.359 2.977 -8.219 1 91.81 11 GLN B C 1
ATOM 1560 O O . GLN B 1 11 ? -18.484 2.959 -9.445 1 91.81 11 GLN B O 1
ATOM 1565 N N . LYS B 1 12 ? -17.219 3.096 -7.652 1 95.44 12 LYS B N 1
ATOM 1566 C CA . LYS B 1 12 ? -15.945 3.088 -8.367 1 95.44 12 LYS B CA 1
ATOM 1567 C C . LYS B 1 12 ? -14.984 2.062 -7.766 1 95.44 12 LYS B C 1
ATOM 1569 O O . LYS B 1 12 ? -15.336 1.368 -6.809 1 95.44 12 LYS B O 1
ATOM 1574 N N . ARG B 1 13 ? -13.828 1.934 -8.359 1 96.81 13 ARG B N 1
ATOM 1575 C CA . ARG B 1 13 ? -12.859 0.911 -7.973 1 96.81 13 ARG B CA 1
ATOM 1576 C C . ARG B 1 13 ? -12.508 1.024 -6.492 1 96.81 13 ARG B C 1
ATOM 1578 O O . ARG B 1 13 ? -12.391 2.129 -5.961 1 96.81 13 ARG B O 1
ATOM 1585 N N . ILE B 1 14 ? -12.305 -0.127 -5.855 1 97.94 14 ILE B N 1
ATOM 1586 C CA . ILE B 1 14 ? -11.805 -0.188 -4.488 1 97.94 14 ILE B CA 1
ATOM 1587 C C . ILE B 1 14 ? -10.312 0.166 -4.469 1 97.94 14 ILE B C 1
ATOM 1589 O O . ILE B 1 14 ? -9.539 -0.339 -5.285 1 97.94 14 ILE B O 1
ATOM 1593 N N . THR B 1 15 ? -9.945 1.046 -3.506 1 98 15 THR B N 1
ATOM 1594 C CA . THR B 1 15 ? -8.555 1.484 -3.471 1 98 15 THR B CA 1
ATOM 1595 C C . THR B 1 15 ? -7.941 1.236 -2.094 1 98 15 THR B C 1
ATOM 1597 O O . THR B 1 15 ? -6.727 1.356 -1.917 1 98 15 THR B O 1
ATOM 1600 N N . GLY B 1 16 ? -8.703 0.886 -1.119 1 98.31 16 GLY B N 1
ATOM 1601 C CA . GLY B 1 16 ? -8.227 0.592 0.223 1 98.31 16 GLY B CA 1
ATOM 1602 C C . GLY B 1 16 ? -9.039 -0.489 0.918 1 98.31 16 GLY B C 1
ATOM 1603 O O . GLY B 1 16 ? -10.258 -0.562 0.755 1 98.31 16 GLY B O 1
ATOM 1604 N N . LEU B 1 17 ? -8.414 -1.316 1.63 1 98.44 17 LEU B N 1
ATOM 1605 C CA . LEU B 1 17 ? -8.977 -2.346 2.498 1 98.44 17 LEU B CA 1
ATOM 1606 C C . LEU B 1 17 ? -8.25 -2.385 3.838 1 98.44 17 LEU B C 1
ATOM 1608 O O . LEU B 1 17 ? -7.02 -2.334 3.881 1 98.44 17 LEU B O 1
ATOM 1612 N N . ALA B 1 18 ? -9 -2.467 4.906 1 98.5 18 ALA B N 1
ATOM 1613 C CA . ALA B 1 18 ? -8.383 -2.586 6.227 1 98.5 18 ALA B CA 1
ATOM 1614 C C . ALA B 1 18 ? -9.242 -3.43 7.16 1 98.5 18 ALA B C 1
ATOM 1616 O O . ALA B 1 18 ? -10.391 -3.074 7.449 1 98.5 18 ALA B O 1
ATOM 1617 N N . PHE B 1 19 ? -8.641 -4.496 7.703 1 97.94 19 PHE B N 1
ATOM 1618 C CA . PHE B 1 19 ? -9.312 -5.34 8.688 1 97.94 19 PHE B CA 1
ATOM 1619 C C . PHE B 1 19 ? -9.109 -4.793 10.094 1 97.94 19 PHE B C 1
ATOM 1621 O O . PHE B 1 19 ? -8.031 -4.277 10.414 1 97.94 19 PHE B O 1
ATOM 1628 N N . SER B 1 20 ? -10.086 -4.941 10.914 1 97.88 20 SER B N 1
ATOM 1629 C CA . SER B 1 20 ? -9.953 -4.801 12.359 1 97.88 20 SER B CA 1
ATOM 1630 C C . SER B 1 20 ? -10.422 -6.059 13.086 1 97.88 20 SER B C 1
ATOM 1632 O O . SER B 1 20 ? -1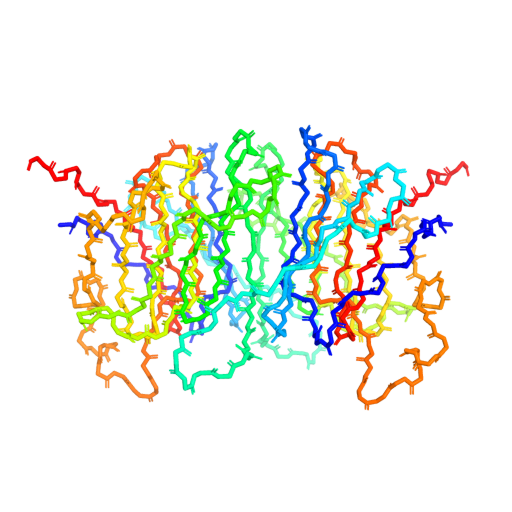1.602 -6.398 13.047 1 97.88 20 SER B O 1
ATOM 1634 N N . ASN B 1 21 ? -9.484 -6.676 13.75 1 95.19 21 ASN B N 1
ATOM 1635 C CA . ASN B 1 21 ? -9.852 -7.852 14.539 1 95.19 21 ASN B CA 1
ATOM 1636 C C . ASN B 1 21 ? -10.641 -7.465 15.789 1 95.19 21 ASN B C 1
ATOM 1638 O O . ASN B 1 21 ? -11.602 -8.141 16.156 1 95.19 21 ASN B O 1
ATOM 1642 N N . SER B 1 22 ? -10.234 -6.383 16.422 1 95.88 22 SER B N 1
ATOM 1643 C CA . SER B 1 22 ? -10.859 -5.941 17.672 1 95.88 22 SER B CA 1
ATOM 1644 C C . SER B 1 22 ? -12.32 -5.562 17.453 1 95.88 22 SER B C 1
ATOM 1646 O O . SER B 1 22 ? -13.172 -5.848 18.297 1 95.88 22 SER B O 1
ATOM 1648 N N . LEU B 1 23 ? -12.617 -4.973 16.297 1 97 23 LEU B N 1
ATOM 1649 C CA . LEU B 1 23 ? -13.969 -4.484 16.031 1 97 23 LEU B CA 1
ATOM 1650 C C . LEU B 1 23 ? -14.75 -5.48 15.18 1 97 23 LEU B C 1
ATOM 1652 O O . LEU B 1 23 ? -15.945 -5.305 14.953 1 97 23 LEU B O 1
ATOM 1656 N N . HIS B 1 24 ? -14.055 -6.484 14.672 1 96.44 24 HIS B N 1
ATOM 1657 C CA . HIS B 1 24 ? -14.656 -7.492 13.812 1 96.44 24 HIS B CA 1
ATOM 1658 C C . HIS B 1 24 ? -15.305 -6.855 12.586 1 96.44 24 HIS B C 1
ATOM 1660 O O . HIS B 1 24 ? -16.453 -7.148 12.266 1 96.44 24 HIS B O 1
ATOM 1666 N N . ILE B 1 25 ? -14.492 -5.992 11.93 1 97.19 25 ILE B N 1
ATOM 1667 C CA . ILE B 1 25 ? -14.992 -5.34 10.727 1 97.19 25 ILE B CA 1
ATOM 1668 C C . ILE B 1 25 ? -13.898 -5.336 9.648 1 97.19 25 ILE B C 1
ATOM 1670 O O . ILE B 1 25 ? -12.719 -5.523 9.953 1 97.19 25 ILE B O 1
ATOM 1674 N N . LEU B 1 26 ? -14.25 -5.188 8.406 1 97.31 26 LEU B N 1
ATOM 1675 C CA . LEU B 1 26 ? -13.469 -4.793 7.242 1 97.31 26 LEU B CA 1
ATOM 1676 C C . LEU B 1 26 ? -13.93 -3.443 6.707 1 97.31 26 LEU B C 1
ATOM 1678 O O . LEU B 1 26 ? -15.125 -3.242 6.469 1 97.31 26 LEU B O 1
ATOM 1682 N N . VAL B 1 27 ? -13.039 -2.461 6.602 1 98.38 27 VAL B N 1
ATOM 1683 C CA . VAL B 1 27 ? -13.359 -1.181 5.98 1 98.38 27 VAL B CA 1
ATOM 1684 C C . VAL B 1 27 ? -12.812 -1.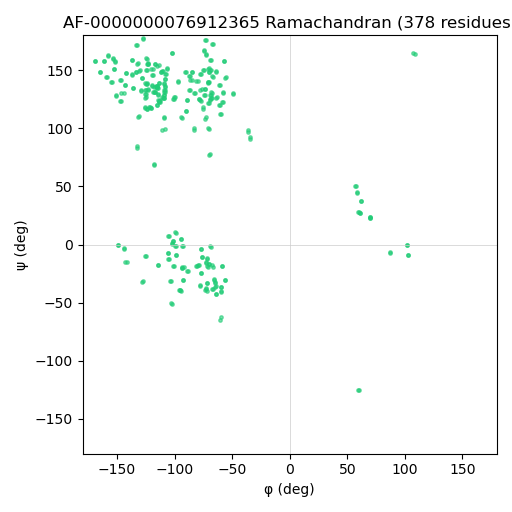143 4.559 1 98.38 27 VAL B C 1
ATOM 1686 O O . VAL B 1 27 ? -11.641 -1.466 4.332 1 98.38 27 VAL B O 1
ATOM 1689 N N . SER B 1 28 ? -13.633 -0.875 3.598 1 98.12 28 SER B N 1
ATOM 1690 C CA . SER B 1 28 ? -13.203 -0.639 2.223 1 98.12 28 SER B CA 1
ATOM 1691 C C . SER B 1 28 ? -13.375 0.825 1.834 1 98.12 28 SER B C 1
ATOM 1693 O O . SER B 1 28 ? -14.32 1.481 2.271 1 98.12 28 SER B O 1
ATOM 1695 N N . SER B 1 29 ? -12.406 1.322 1.148 1 98.06 29 SER B N 1
ATOM 1696 C CA . SER B 1 29 ? -12.469 2.662 0.571 1 98.06 29 SER B CA 1
ATOM 1697 C C . SER B 1 29 ? -12.359 2.613 -0.949 1 98.06 29 SER B C 1
ATOM 1699 O O . SER B 1 29 ? -11.781 1.679 -1.505 1 98.06 29 SER B O 1
ATOM 1701 N N . GLY B 1 30 ? -12.992 3.627 -1.624 1 96.44 30 GLY B N 1
ATOM 1702 C CA . GLY B 1 30 ? -13.008 3.602 -3.078 1 96.44 30 GLY B CA 1
ATOM 1703 C C . GLY B 1 30 ? -12.633 4.934 -3.701 1 96.44 30 GLY B C 1
ATOM 1704 O O . GLY B 1 30 ? -12.422 5.918 -2.992 1 96.44 30 GLY B O 1
ATOM 1705 N N . ALA B 1 31 ? -12.469 4.883 -4.996 1 96.25 31 ALA B N 1
ATOM 1706 C CA . ALA B 1 31 ? -12.234 6.082 -5.793 1 96.25 31 ALA B CA 1
ATOM 1707 C C . ALA B 1 31 ? -13.477 6.969 -5.84 1 96.25 31 ALA B C 1
ATOM 1709 O O . ALA B 1 31 ? -13.438 8.07 -6.383 1 96.25 31 ALA B O 1
ATOM 1710 N N . ASP B 1 32 ? -14.578 6.566 -5.223 1 94.12 32 ASP B N 1
ATOM 1711 C CA . ASP B 1 32 ? -15.828 7.316 -5.148 1 94.12 32 ASP B CA 1
ATOM 1712 C C . ASP B 1 32 ? -15.898 8.141 -3.863 1 94.12 32 ASP B C 1
ATOM 1714 O O . ASP B 1 32 ? -16.953 8.688 -3.527 1 94.12 32 ASP B O 1
ATOM 1718 N N . ALA B 1 33 ? -14.891 8.188 -3.068 1 94.38 33 ALA B N 1
ATOM 1719 C CA . ALA B 1 33 ? -14.797 8.93 -1.814 1 94.38 33 ALA B CA 1
ATOM 1720 C C . ALA B 1 33 ? -15.828 8.43 -0.804 1 94.38 33 ALA B C 1
ATOM 1722 O O . ALA B 1 33 ? -16.438 9.227 -0.079 1 94.38 33 ALA B O 1
ATOM 1723 N N . GLN B 1 34 ? -16.047 7.113 -0.805 1 95.44 34 GLN B N 1
ATOM 1724 C CA . GLN B 1 34 ? -16.906 6.453 0.166 1 95.44 34 GLN B CA 1
ATOM 1725 C C . GLN B 1 34 ? -16.125 5.438 0.998 1 95.44 34 GLN B C 1
ATOM 1727 O O . GLN B 1 34 ? -15.188 4.82 0.506 1 95.44 34 GLN B O 1
ATOM 1732 N N . LEU B 1 35 ? -16.562 5.352 2.238 1 97.56 35 LEU B N 1
ATOM 1733 C CA . LEU B 1 35 ? -16.141 4.27 3.115 1 97.56 35 LEU B CA 1
ATOM 1734 C C . LEU B 1 35 ? -17.281 3.291 3.365 1 97.56 35 LEU B C 1
ATOM 1736 O O . LEU B 1 35 ? -18.422 3.707 3.592 1 97.56 35 LEU B O 1
ATOM 1740 N N . CYS B 1 36 ? -16.984 2.07 3.246 1 97.69 36 CYS B N 1
ATOM 1741 C CA . CYS B 1 36 ? -17.969 1.043 3.604 1 97.69 36 CYS B CA 1
ATOM 1742 C C . CYS B 1 36 ? -17.422 0.152 4.719 1 97.69 36 CYS B C 1
ATOM 1744 O O . CYS B 1 36 ? -16.25 -0.206 4.723 1 97.69 36 CYS B O 1
ATOM 1746 N N . VAL B 1 37 ? -18.312 -0.128 5.66 1 97.81 37 VAL B N 1
ATOM 1747 C CA . VAL B 1 37 ? -17.969 -0.96 6.809 1 97.81 37 VAL B CA 1
ATOM 1748 C C . VAL B 1 37 ? -18.703 -2.295 6.715 1 97.81 37 VAL B C 1
ATOM 1750 O O . VAL B 1 37 ? -19.938 -2.324 6.57 1 97.81 37 VAL B O 1
ATOM 1753 N N . TRP B 1 38 ? -17.969 -3.402 6.797 1 96.44 38 TRP B N 1
ATOM 1754 C CA . TRP B 1 38 ? -18.531 -4.75 6.727 1 96.44 38 TRP B CA 1
ATOM 1755 C C . TRP B 1 38 ? -18.281 -5.508 8.031 1 96.44 38 TRP B C 1
ATOM 1757 O O . TRP B 1 38 ? -17.172 -5.469 8.578 1 96.44 38 TRP B O 1
ATOM 1767 N N . ALA B 1 39 ? -19.312 -6.191 8.523 1 95.31 39 ALA B N 1
ATOM 1768 C CA . ALA B 1 39 ? -19.109 -7.105 9.641 1 95.31 39 ALA B CA 1
ATOM 1769 C C . ALA B 1 39 ? -18.391 -8.383 9.188 1 95.31 39 ALA B C 1
ATOM 1771 O O . ALA B 1 39 ? -18.828 -9.031 8.234 1 95.31 39 ALA B O 1
ATOM 1772 N N . THR B 1 40 ? -17.359 -8.766 9.828 1 92.75 40 THR B N 1
ATOM 1773 C CA . THR B 1 40 ? -16.578 -9.891 9.336 1 92.75 40 THR B CA 1
ATOM 1774 C C . THR B 1 40 ? -17.234 -11.219 9.727 1 92.75 40 THR B C 1
ATOM 1776 O O . THR B 1 40 ? -16.891 -12.266 9.188 1 92.75 40 THR B O 1
ATOM 1779 N N . ASP B 1 41 ? -18.109 -11.227 10.695 1 90.38 41 ASP B N 1
ATOM 1780 C CA . ASP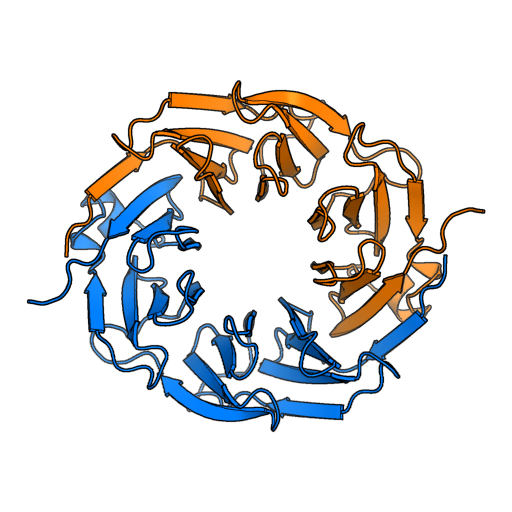 B 1 41 ? -18.781 -12.461 11.102 1 90.38 41 ASP B CA 1
ATOM 1781 C C . ASP B 1 41 ? -19.891 -12.82 10.125 1 90.38 41 ASP B C 1
ATOM 1783 O O . ASP B 1 41 ? -20.125 -13.992 9.836 1 90.38 41 ASP B O 1
ATOM 1787 N N . SER B 1 42 ? -20.609 -11.82 9.555 1 89.06 42 SER B N 1
ATOM 1788 C CA . SER B 1 42 ? -21.75 -12.055 8.672 1 89.06 42 SER B CA 1
ATOM 1789 C C . SER B 1 42 ? -21.469 -11.57 7.258 1 89.06 42 SER B C 1
ATOM 1791 O O . SER B 1 42 ? -22.203 -11.898 6.324 1 89.06 42 SER B O 1
ATOM 1793 N N . TRP B 1 43 ? -20.406 -10.688 7.129 1 88.56 43 TRP B N 1
ATOM 1794 C CA . TRP B 1 43 ? -20.016 -10.023 5.887 1 88.56 43 TRP B CA 1
ATOM 1795 C C . TRP B 1 43 ? -21.156 -9.172 5.344 1 88.56 43 TRP B C 1
ATOM 1797 O O . TRP B 1 43 ? -21.312 -9.039 4.129 1 88.56 43 TRP B O 1
ATOM 1807 N N . GLU B 1 44 ? -22 -8.703 6.211 1 90.62 44 GLU B N 1
ATOM 1808 C CA . GLU B 1 44 ? -23.016 -7.711 5.883 1 90.62 44 GLU B CA 1
ATOM 1809 C C . GLU B 1 44 ? -22.453 -6.293 5.973 1 90.62 44 GLU B C 1
ATOM 1811 O O . GLU B 1 44 ? -21.656 -5.988 6.871 1 90.62 44 GLU B O 1
ATOM 1816 N N . LYS B 1 45 ? -22.906 -5.539 5.035 1 93.31 45 LYS B N 1
ATOM 1817 C CA . LYS B 1 45 ? -22.547 -4.125 5.109 1 93.31 45 LYS B CA 1
ATOM 1818 C C . LYS B 1 45 ? -23.219 -3.449 6.301 1 93.31 45 LYS B C 1
ATOM 1820 O O . LYS B 1 45 ? -24.438 -3.494 6.438 1 93.31 45 LYS B O 1
ATOM 1825 N N . LYS B 1 46 ? -22.438 -2.824 7.109 1 95.31 46 LYS B N 1
ATOM 1826 C CA . LYS B 1 46 ? -22.938 -2.164 8.312 1 95.31 46 LYS B CA 1
ATOM 1827 C C . LYS B 1 46 ? -23.219 -0.688 8.047 1 95.31 46 LYS B C 1
ATOM 1829 O O . LYS B 1 46 ? -24.203 -0.137 8.562 1 95.31 46 LYS B O 1
ATOM 1834 N N . LYS B 1 47 ? -22.375 -0.048 7.312 1 95.19 47 LYS B N 1
ATOM 1835 C CA . LYS B 1 47 ? -22.422 1.404 7.172 1 95.19 47 LYS B CA 1
ATOM 1836 C C . LYS B 1 47 ? -21.703 1.863 5.91 1 95.19 47 LYS B C 1
ATOM 1838 O O . LYS B 1 47 ? -20.75 1.218 5.469 1 95.19 47 LYS B O 1
ATOM 1843 N N . SER B 1 48 ? -22.219 2.889 5.273 1 95.81 48 SER B N 1
ATOM 1844 C CA . SER B 1 48 ? -21.5 3.662 4.258 1 95.81 48 SER B CA 1
ATOM 1845 C C . SER B 1 48 ? -21.344 5.117 4.684 1 95.81 48 SER B C 1
ATOM 1847 O O . SER B 1 48 ? -22.297 5.734 5.176 1 95.81 48 SER B O 1
ATOM 1849 N N . VAL B 1 49 ? -20.156 5.586 4.562 1 96.88 49 VAL B N 1
ATOM 1850 C CA . VAL B 1 49 ? -19.859 6.949 4.984 1 96.88 49 VAL B CA 1
ATOM 1851 C C . VAL B 1 49 ? -19.219 7.719 3.83 1 96.88 49 VAL B C 1
ATOM 1853 O O . VAL B 1 49 ? -18.219 7.281 3.256 1 96.88 49 VAL B O 1
ATOM 1856 N N . ALA B 1 50 ? -19.781 8.844 3.49 1 95.06 50 ALA B N 1
ATOM 1857 C CA . ALA B 1 50 ? -19.188 9.711 2.48 1 95.06 50 ALA B CA 1
ATOM 1858 C C . ALA B 1 50 ? -18.094 10.586 3.092 1 95.06 50 ALA B C 1
ATOM 1860 O O . ALA B 1 50 ? -18.281 11.164 4.164 1 95.06 50 ALA B O 1
ATOM 1861 N N . ILE B 1 51 ? -16.953 10.578 2.432 1 95.94 51 ILE B N 1
ATOM 1862 C CA . ILE B 1 51 ? -15.922 11.523 2.824 1 95.94 51 ILE B CA 1
ATOM 1863 C C . ILE B 1 51 ? -16.359 12.945 2.473 1 95.94 51 ILE B C 1
ATOM 1865 O O . ILE B 1 51 ? -16.844 13.195 1.361 1 95.94 51 ILE B O 1
ATOM 1869 N N . GLN B 1 52 ? -16.312 13.852 3.352 1 92.75 52 GLN B N 1
ATOM 1870 C CA . GLN B 1 52 ? -16.703 15.234 3.102 1 92.75 52 GLN B CA 1
ATOM 1871 C C . GLN B 1 52 ? -15.664 15.953 2.244 1 92.75 52 GLN B C 1
ATOM 1873 O O . GLN B 1 52 ? -14.594 16.328 2.732 1 92.75 52 GLN B O 1
ATOM 1878 N N . MET B 1 53 ? -16 16.219 1.079 1 92.88 53 MET B N 1
ATOM 1879 C CA . MET B 1 53 ? -15.07 16.844 0.14 1 92.88 53 MET B CA 1
ATOM 1880 C C . MET B 1 53 ? -15.008 18.344 0.362 1 92.88 53 MET B C 1
ATOM 1882 O O . MET B 1 53 ? -16.016 18.969 0.697 1 92.88 53 MET B O 1
ATOM 1886 N N . PRO B 1 54 ? -13.812 18.891 0.247 1 91.12 54 PRO B N 1
ATOM 1887 C CA . PRO B 1 54 ? -13.742 20.359 0.266 1 91.12 54 PRO B CA 1
ATOM 1888 C C . PRO B 1 54 ? -14.602 21 -0.818 1 91.12 54 PRO B C 1
ATOM 1890 O O . PRO B 1 54 ? -14.922 20.359 -1.821 1 91.12 54 PRO B O 1
ATOM 1893 N N . ALA B 1 55 ? -14.938 22.203 -0.612 1 88.31 55 ALA B N 1
ATOM 1894 C CA . ALA B 1 55 ? -15.789 22.922 -1.55 1 88.31 55 ALA B CA 1
ATOM 1895 C C . ALA B 1 55 ? -15.172 22.953 -2.945 1 88.31 55 ALA B C 1
ATOM 1897 O O . ALA B 1 55 ? -13.977 23.219 -3.098 1 88.31 55 ALA B O 1
ATOM 1898 N N . GLY B 1 56 ? -15.992 22.609 -3.912 1 90.25 56 GLY B N 1
ATOM 1899 C CA . GLY B 1 56 ? -15.57 22.703 -5.301 1 90.25 56 GLY B CA 1
ATOM 1900 C C . GLY B 1 56 ? -14.844 21.453 -5.781 1 90.25 56 GLY B C 1
ATOM 1901 O O . GLY B 1 56 ? -14.484 21.359 -6.957 1 90.25 56 GLY B O 1
ATOM 1902 N N . LYS B 1 57 ? -14.578 20.578 -4.891 1 89.56 57 LYS B N 1
ATOM 1903 C CA . LYS B 1 57 ? -13.875 19.359 -5.281 1 89.56 57 LYS B CA 1
ATOM 1904 C C . LYS B 1 57 ? -14.852 18.219 -5.523 1 89.56 57 LYS B C 1
ATOM 1906 O O . LYS B 1 57 ? -15.859 18.094 -4.82 1 89.56 57 LYS B O 1
ATOM 1911 N N . THR B 1 58 ? -14.57 17.438 -6.551 1 89.56 58 THR B N 1
ATOM 1912 C CA . THR B 1 58 ? -15.383 16.281 -6.863 1 89.56 58 THR B CA 1
ATOM 1913 C C . THR B 1 58 ? -14.844 15.039 -6.152 1 89.56 58 THR B C 1
ATOM 1915 O O . THR B 1 58 ? -13.648 14.938 -5.879 1 89.56 58 THR B O 1
ATOM 1918 N N . PRO B 1 59 ? -15.805 14.188 -5.84 1 85.44 59 PRO B N 1
ATOM 1919 C CA . PRO B 1 59 ? -15.375 12.938 -5.215 1 85.44 59 PRO B CA 1
ATOM 1920 C C . PRO B 1 59 ? -14.641 12.016 -6.188 1 85.44 59 PRO B C 1
ATOM 1922 O O . PRO B 1 59 ? -15.266 11.156 -6.82 1 85.44 59 PRO B O 1
ATOM 1925 N N . SER B 1 60 ? -13.398 12.328 -6.469 1 86.25 60 SER B N 1
ATOM 1926 C CA . SER B 1 60 ? -12.555 11.516 -7.336 1 86.25 60 SER B CA 1
ATOM 1927 C C . SER B 1 60 ? -11.188 11.281 -6.711 1 86.25 60 SER B C 1
ATOM 1929 O O . SER B 1 60 ? -10.82 11.938 -5.734 1 86.25 60 SER B O 1
ATOM 1931 N N . GLY B 1 61 ? -10.562 10.219 -7.102 1 90.56 61 GLY B N 1
ATOM 1932 C CA . GLY B 1 61 ? -9.234 9.906 -6.578 1 90.56 61 GLY B CA 1
ATOM 1933 C C . GLY B 1 61 ? -9.234 8.719 -5.633 1 90.56 61 GLY B C 1
ATOM 1934 O O . GLY B 1 61 ? -10.281 8.352 -5.094 1 90.56 61 GLY B O 1
ATOM 1935 N N . ASP B 1 62 ? -8.094 8.25 -5.434 1 95.38 62 ASP B N 1
ATOM 1936 C CA . ASP B 1 62 ? -7.969 7.09 -4.562 1 95.38 62 ASP B CA 1
ATOM 1937 C C . ASP B 1 62 ? -8.094 7.488 -3.092 1 95.38 62 ASP B C 1
ATOM 1939 O O . ASP B 1 62 ? -7.57 8.531 -2.68 1 95.38 62 ASP B O 1
ATOM 1943 N N . THR B 1 63 ? -8.891 6.734 -2.367 1 97.81 63 THR B N 1
ATOM 1944 C CA . THR B 1 63 ? -8.961 6.836 -0.914 1 97.81 63 THR B CA 1
ATOM 1945 C C . THR B 1 63 ? -8.328 5.617 -0.253 1 97.81 63 THR B C 1
ATOM 1947 O O . THR B 1 63 ? -8.539 4.484 -0.693 1 97.81 63 THR B O 1
ATOM 1950 N N . ARG B 1 64 ? -7.492 5.863 0.677 1 98.19 64 ARG B N 1
ATOM 1951 C CA . ARG B 1 64 ? -6.855 4.789 1.43 1 98.19 64 ARG B CA 1
ATOM 1952 C C . ARG B 1 64 ? -7.23 4.855 2.906 1 98.19 64 ARG B C 1
ATOM 1954 O O . ARG B 1 64 ? -7.602 5.918 3.41 1 98.19 64 ARG B O 1
ATOM 1961 N N . VAL B 1 65 ? -7.145 3.684 3.584 1 98.81 65 VAL B N 1
ATOM 1962 C CA . VAL B 1 65 ? -7.531 3.6 4.988 1 98.81 65 VAL B CA 1
ATOM 1963 C C . VAL B 1 65 ? -6.508 2.768 5.758 1 98.81 65 VAL B C 1
ATOM 1965 O O . VAL B 1 65 ? -5.926 1.827 5.211 1 98.81 65 VAL B O 1
ATOM 1968 N N . GLN B 1 66 ? -6.301 3.105 6.938 1 98.75 66 GLN B N 1
ATOM 1969 C CA . GLN B 1 66 ? -5.395 2.385 7.824 1 98.75 66 GLN B CA 1
ATOM 1970 C C . GLN B 1 66 ? -5.828 2.521 9.281 1 98.75 66 GLN B C 1
ATOM 1972 O O . GLN B 1 66 ? -5.996 3.637 9.781 1 98.75 66 GLN B O 1
ATOM 1977 N N . PHE B 1 67 ? -5.953 1.416 9.984 1 98.69 67 PHE B N 1
ATOM 1978 C CA . PHE B 1 67 ? -6.242 1.47 11.414 1 98.69 67 PHE B CA 1
ATOM 1979 C C . PHE B 1 67 ? -4.988 1.808 12.211 1 98.69 67 PHE B C 1
ATOM 1981 O O . PHE B 1 67 ? -3.881 1.423 11.828 1 98.69 67 PHE B O 1
ATOM 1988 N N . ASN B 1 68 ? -5.227 2.529 13.305 1 98.56 68 ASN B N 1
ATOM 1989 C CA . ASN B 1 68 ? -4.117 2.707 14.234 1 98.56 68 ASN B CA 1
ATOM 1990 C C . ASN B 1 68 ? -3.824 1.427 15.008 1 98.56 68 ASN B C 1
ATOM 1992 O O . ASN B 1 68 ? -4.535 0.432 14.867 1 98.56 68 ASN B O 1
ATOM 1996 N N . SER B 1 69 ? -2.795 1.418 15.828 1 96.75 69 SER B N 1
ATOM 1997 C CA . SER B 1 69 ? -2.266 0.219 16.469 1 96.75 69 SER B CA 1
ATOM 1998 C C . SER B 1 69 ? -3.318 -0.451 17.344 1 96.75 69 SER B C 1
ATOM 2000 O O . SER B 1 69 ? -3.402 -1.681 17.391 1 96.75 69 SER B O 1
ATOM 2002 N N . ASP B 1 70 ? -4.105 0.262 18.047 1 95.94 70 ASP B N 1
ATOM 2003 C CA . ASP B 1 70 ? -5.094 -0.339 18.938 1 95.94 70 ASP B CA 1
ATOM 2004 C C . ASP B 1 70 ? -6.441 -0.494 18.234 1 95.94 70 ASP B C 1
ATOM 2006 O O . ASP B 1 70 ? -7.426 -0.906 18.859 1 95.94 70 ASP B O 1
ATOM 2010 N N . GLN B 1 71 ? -6.531 -0.062 16.984 1 96.38 71 GLN B N 1
ATOM 2011 C CA . GLN B 1 71 ? -7.648 -0.278 16.078 1 96.38 71 GLN B CA 1
ATOM 2012 C C . GLN B 1 71 ? -8.883 0.51 16.516 1 96.38 71 GLN B C 1
ATOM 2014 O O . GLN B 1 71 ? -10.008 0.182 16.125 1 96.38 71 GLN B O 1
ATOM 2019 N N . ASN B 1 72 ? -8.688 1.607 17.297 1 97 72 ASN B N 1
ATOM 2020 C CA . ASN B 1 72 ? -9.797 2.449 17.734 1 97 72 ASN B CA 1
ATOM 2021 C C . ASN B 1 72 ? -10.023 3.625 16.797 1 97 72 ASN B C 1
ATOM 2023 O O . ASN B 1 72 ? -11.078 4.254 16.812 1 97 72 ASN B O 1
ATOM 2027 N N . ARG B 1 73 ? -8.977 3.926 16.047 1 98.56 73 ARG B N 1
ATOM 2028 C CA . ARG B 1 73 ? -9.062 5.023 15.086 1 98.56 73 ARG B CA 1
ATOM 2029 C C . ARG B 1 73 ? -8.703 4.547 13.68 1 98.56 73 ARG B C 1
ATOM 2031 O O . ARG B 1 73 ? -7.973 3.57 13.516 1 98.56 73 ARG B O 1
ATOM 2038 N N . LEU B 1 74 ? -9.297 5.184 12.719 1 98.75 74 LEU B N 1
ATOM 2039 C CA . LEU B 1 74 ? -9.055 4.906 11.305 1 98.75 74 LEU B CA 1
ATOM 2040 C C . LEU B 1 74 ? -8.539 6.152 10.586 1 98.75 74 LEU B C 1
ATOM 2042 O O . LEU B 1 74 ? -9.195 7.191 10.586 1 98.75 74 LEU B O 1
ATOM 2046 N N . LEU B 1 75 ? -7.34 6.066 10.078 1 98.94 75 LEU B N 1
ATOM 2047 C CA . LEU B 1 75 ? -6.812 7.102 9.203 1 98.94 75 LEU B CA 1
ATOM 2048 C C . LEU B 1 75 ? -7.395 6.969 7.797 1 98.94 75 LEU B C 1
ATOM 2050 O O . LEU B 1 75 ? -7.344 5.895 7.199 1 98.94 75 LEU B O 1
ATOM 2054 N N . VAL B 1 76 ? -7.988 7.969 7.27 1 98.81 76 VAL B N 1
ATOM 2055 C CA . VAL B 1 76 ? -8.523 8.055 5.914 1 98.81 76 VAL B CA 1
ATOM 2056 C C . VAL B 1 76 ? -7.738 9.102 5.117 1 98.81 76 VAL B C 1
ATOM 2058 O O . VAL B 1 76 ? -7.594 10.242 5.555 1 98.81 76 VAL B O 1
ATOM 2061 N N . VAL B 1 77 ? -7.207 8.672 4.016 1 98.69 77 VAL B N 1
ATOM 2062 C CA . VAL B 1 77 ? -6.34 9.523 3.215 1 98.69 77 VAL B CA 1
ATOM 2063 C C . VAL B 1 77 ? -6.918 9.68 1.809 1 98.69 77 VAL B C 1
ATOM 2065 O O . VAL B 1 77 ? -7.109 8.688 1.1 1 98.69 77 VAL B O 1
ATOM 2068 N N . HIS B 1 78 ? -7.242 10.805 1.411 1 98.31 78 HIS B N 1
ATOM 2069 C CA . HIS B 1 78 ? -7.633 11.258 0.081 1 98.31 78 HIS B CA 1
ATOM 2070 C C . HIS B 1 78 ? -6.734 12.391 -0.402 1 98.31 78 HIS B C 1
ATOM 2072 O O . HIS B 1 78 ? -6.102 13.078 0.406 1 98.31 78 HIS B O 1
ATOM 2078 N N . GLU B 1 79 ? -6.633 12.562 -1.697 1 97.44 79 GLU B N 1
ATOM 2079 C CA . GLU B 1 79 ? -5.738 13.586 -2.221 1 97.44 79 GLU B CA 1
ATOM 2080 C C . GLU B 1 79 ? -6.117 14.969 -1.699 1 97.44 79 GLU B C 1
ATOM 2082 O O . GLU B 1 79 ? -5.266 15.859 -1.607 1 97.44 79 GLU B O 1
ATOM 2087 N N . THR B 1 80 ? -7.355 15.125 -1.192 1 97.5 80 THR B N 1
ATOM 2088 C CA . THR B 1 80 ? -7.836 16.438 -0.802 1 97.5 80 THR B CA 1
ATOM 2089 C C . THR B 1 80 ? -7.855 16.594 0.717 1 97.5 80 THR B C 1
ATOM 2091 O O . THR B 1 80 ? -8.133 17.672 1.241 1 97.5 80 THR B O 1
ATOM 2094 N N . GLN B 1 81 ? -7.586 15.477 1.461 1 97.69 81 GLN B N 1
ATOM 2095 C CA . GLN B 1 81 ? -7.676 15.602 2.912 1 97.69 81 GLN B CA 1
ATOM 2096 C C . GLN B 1 81 ? -7.09 14.367 3.604 1 97.69 81 GLN B C 1
ATOM 2098 O O . GLN B 1 81 ? -6.992 13.297 3.004 1 97.69 81 GLN B O 1
ATOM 2103 N N . ILE B 1 82 ? -6.703 14.555 4.859 1 98.56 82 ILE B N 1
ATOM 2104 C CA . ILE B 1 82 ? -6.5 13.492 5.832 1 98.56 82 ILE B CA 1
ATOM 2105 C C . ILE B 1 82 ? -7.531 13.609 6.953 1 98.56 82 ILE B C 1
ATOM 2107 O O . ILE B 1 82 ? -7.82 14.711 7.422 1 98.56 82 ILE B O 1
ATOM 2111 N N . ALA B 1 83 ? -8.023 12.516 7.344 1 98.62 83 ALA B N 1
ATOM 2112 C CA . ALA B 1 83 ? -9.016 12.531 8.422 1 98.62 83 ALA B CA 1
ATOM 2113 C C . ALA B 1 83 ? -8.836 11.336 9.352 1 98.62 83 ALA B C 1
ATOM 2115 O O . ALA B 1 83 ? -8.359 10.281 8.922 1 98.62 83 ALA B O 1
ATOM 2116 N N . ILE B 1 84 ? -9.148 11.57 10.57 1 98.81 84 ILE B N 1
ATOM 2117 C CA . ILE B 1 84 ? -9.188 10.508 11.57 1 98.81 84 ILE B CA 1
ATOM 2118 C C . ILE B 1 84 ? -10.633 10.227 11.969 1 98.81 84 ILE B C 1
ATOM 2120 O O . ILE B 1 84 ? -11.383 11.141 12.305 1 98.81 84 ILE B O 1
ATOM 2124 N N . TYR B 1 85 ? -11.039 9 11.875 1 98.69 85 TYR B N 1
ATOM 2125 C CA . TYR B 1 85 ? -12.375 8.555 12.258 1 98.69 85 TYR B CA 1
ATOM 2126 C C . TYR B 1 85 ? -12.328 7.727 13.539 1 98.69 85 TYR B C 1
ATOM 2128 O O . TYR B 1 85 ? -11.367 6.988 13.773 1 98.69 85 TYR B O 1
ATOM 2136 N N . ASP B 1 86 ? -13.336 7.895 14.383 1 98.5 86 ASP B N 1
ATOM 2137 C CA . ASP B 1 86 ? -13.617 6.871 15.383 1 98.5 86 ASP B CA 1
ATOM 2138 C C . ASP B 1 86 ? -13.977 5.539 14.719 1 98.5 86 ASP B C 1
ATOM 2140 O O . ASP B 1 86 ? -14.953 5.453 13.977 1 98.5 86 ASP B O 1
ATOM 2144 N N . ALA B 1 87 ? -13.242 4.512 14.977 1 97.69 87 ALA B N 1
ATOM 2145 C CA . ALA B 1 87 ? -13.383 3.264 14.234 1 97.69 87 ALA B CA 1
ATOM 2146 C C . ALA B 1 87 ? -14.672 2.537 14.609 1 97.69 87 ALA B C 1
ATOM 2148 O O . ALA B 1 87 ? -15.266 1.844 13.781 1 97.69 87 ALA B O 1
ATOM 2149 N N . SER B 1 88 ? -15.094 2.637 15.812 1 96.81 88 SER B N 1
ATOM 2150 C CA . SER B 1 88 ? -16.281 1.92 16.266 1 96.81 88 SER B CA 1
ATOM 2151 C C . SER B 1 88 ? -17.547 2.539 15.703 1 96.81 88 SER B C 1
ATOM 2153 O O . SER B 1 88 ? -18.469 1.823 15.289 1 96.81 88 SER B O 1
ATOM 2155 N N . LYS B 1 89 ? -17.562 3.861 15.602 1 97.19 89 LYS B N 1
ATOM 2156 C CA . LYS B 1 89 ? -18.766 4.562 15.141 1 97.19 89 LYS B CA 1
ATOM 2157 C C . LYS B 1 89 ? -18.625 4.977 13.68 1 97.19 89 LYS B C 1
ATOM 2159 O O . LYS B 1 89 ? -19.625 5.305 13.031 1 97.19 89 LYS B O 1
ATOM 2164 N N . MET B 1 90 ? -17.375 5 13.219 1 97.44 90 MET B N 1
ATOM 2165 C CA . MET B 1 90 ? -17.031 5.492 11.891 1 97.44 90 MET B CA 1
ATOM 2166 C C . MET B 1 90 ? -17.484 6.938 11.711 1 97.44 90 MET B C 1
ATOM 2168 O O . MET B 1 90 ? -18.094 7.281 10.703 1 97.44 90 MET B O 1
ATOM 2172 N N . GLU B 1 91 ? -17.219 7.699 12.695 1 97.88 91 GLU B N 1
ATOM 2173 C CA . GLU B 1 91 ? -17.438 9.141 12.68 1 97.88 91 GLU B CA 1
ATOM 2174 C C . GLU B 1 91 ? -16.125 9.906 12.625 1 97.88 91 GLU B C 1
ATOM 2176 O O . GLU B 1 91 ? -15.172 9.562 13.328 1 97.88 91 GLU B O 1
ATOM 2181 N N . ARG B 1 92 ? -16.172 10.875 11.773 1 98.12 92 ARG B N 1
ATOM 2182 C CA . ARG B 1 92 ? -14.961 11.688 11.641 1 98.12 92 ARG B CA 1
ATOM 2183 C C . ARG B 1 92 ? -14.695 12.484 12.906 1 98.12 92 ARG B C 1
ATOM 2185 O O . ARG B 1 92 ? -15.586 13.18 13.414 1 98.12 92 ARG B O 1
ATOM 2192 N N . ILE B 1 93 ? -13.461 12.43 13.43 1 98.19 93 ILE B N 1
ATOM 2193 C CA . ILE B 1 93 ? -13.039 13.141 14.633 1 98.19 93 ILE B CA 1
ATOM 2194 C C . ILE B 1 93 ? -12.227 14.375 14.25 1 98.19 93 ILE B C 1
ATOM 2196 O O . ILE B 1 93 ? -12.453 15.461 14.781 1 98.19 93 ILE B O 1
ATOM 2200 N N . TYR B 1 94 ? -11.242 14.164 13.414 1 98.06 94 TYR B N 1
ATOM 2201 C CA . TYR B 1 94 ? -10.383 15.242 12.953 1 98.06 94 TYR B CA 1
ATOM 2202 C C . TYR B 1 94 ? -10.258 15.219 11.43 1 98.06 94 TYR B C 1
ATOM 2204 O O . TYR B 1 94 ? -10.383 14.172 10.805 1 98.06 94 TYR B O 1
ATOM 2212 N N . GLN B 1 95 ? -10.062 16.375 10.891 1 98 95 GLN B N 1
ATOM 2213 C CA . GLN B 1 95 ? -9.828 16.531 9.461 1 98 95 GLN B CA 1
ATOM 2214 C C . GLN B 1 95 ? -8.805 17.641 9.188 1 98 95 GLN B C 1
ATOM 2216 O O . GLN B 1 95 ? -8.82 18.672 9.844 1 98 95 GLN B O 1
ATOM 2221 N N . TRP B 1 96 ? -7.941 17.375 8.305 1 98.25 96 TRP B N 1
ATOM 2222 C CA . TRP B 1 96 ? -7 18.375 7.809 1 98.25 96 TRP B CA 1
ATOM 2223 C C . TRP B 1 96 ? -7.074 18.469 6.289 1 98.25 96 TRP B C 1
ATOM 2225 O O . TRP B 1 96 ? -7.027 17.469 5.586 1 98.25 96 TRP B O 1
ATOM 2235 N N . ILE B 1 97 ? -7.203 19.641 5.797 1 97.94 97 ILE B N 1
ATOM 2236 C CA . ILE B 1 97 ? -7.285 19.922 4.363 1 97.94 97 ILE B CA 1
ATOM 2237 C C . ILE B 1 97 ? -6.078 20.75 3.928 1 97.94 97 ILE B C 1
ATOM 2239 O O . ILE B 1 97 ? -5.695 21.703 4.605 1 97.94 97 ILE B O 1
ATOM 2243 N N . PRO B 1 98 ? -5.5 20.359 2.789 1 97.75 98 PRO B N 1
ATOM 2244 C CA . PRO B 1 98 ? -4.367 21.125 2.266 1 97.75 98 PRO B CA 1
ATOM 2245 C C . PRO B 1 98 ? -4.641 22.625 2.221 1 97.75 98 PRO B C 1
ATOM 2247 O O . PRO B 1 98 ? -5.688 23.047 1.733 1 97.75 98 PRO B O 1
ATOM 2250 N N . GLN B 1 99 ? -3.719 23.391 2.764 1 96.38 99 GLN B N 1
ATOM 2251 C CA . GLN B 1 99 ? -3.867 24.828 2.902 1 96.38 99 GLN B CA 1
ATOM 2252 C C . GLN B 1 99 ? -2.518 25.5 3.123 1 96.38 99 GLN B C 1
ATOM 2254 O O . GLN B 1 99 ? -1.542 24.844 3.49 1 96.38 99 GLN B O 1
ATOM 2259 N N . GLY B 1 100 ? -2.471 26.844 2.801 1 96.31 100 GLY B N 1
ATOM 2260 C CA . GLY B 1 100 ? -1.26 27.609 3.051 1 96.31 100 GLY B CA 1
ATOM 2261 C C . GLY B 1 100 ? -0.048 27.062 2.32 1 96.31 100 GLY B C 1
ATOM 2262 O O . GLY B 1 100 ? -0.082 26.875 1.103 1 96.31 100 GLY B O 1
ATOM 2263 N N . THR B 1 101 ? 1.041 26.781 3.146 1 95 101 THR B N 1
ATOM 2264 C CA . THR B 1 101 ? 2.293 26.297 2.574 1 95 101 THR B CA 1
ATOM 2265 C C . THR B 1 101 ? 2.178 24.828 2.184 1 95 101 THR B C 1
ATOM 2267 O O . THR B 1 101 ? 3.043 24.297 1.486 1 95 101 THR B O 1
ATOM 2270 N N . LEU B 1 102 ? 1.131 24.234 2.596 1 97.56 102 LEU B N 1
ATOM 2271 C CA . LEU B 1 102 ? 0.808 22.859 2.221 1 97.56 102 LEU B CA 1
ATOM 2272 C C . LEU B 1 102 ? -0.508 22.812 1.451 1 97.56 102 LEU B C 1
ATOM 2274 O O . LEU B 1 102 ? -1.477 22.203 1.914 1 97.56 102 LEU B O 1
ATOM 2278 N N . SER B 1 103 ? -0.527 23.328 0.231 1 97.56 103 SER B N 1
ATOM 2279 C CA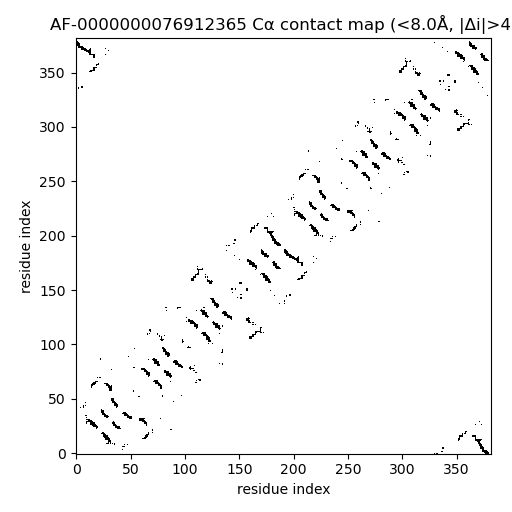 . SER B 1 103 ? -1.778 23.484 -0.506 1 97.56 103 SER B CA 1
ATOM 2280 C C . SER B 1 103 ? -1.902 22.438 -1.605 1 97.56 103 SER B C 1
ATOM 2282 O O . SER B 1 103 ? -2.98 22.25 -2.176 1 97.56 103 SER B O 1
ATOM 2284 N N . ALA B 1 104 ? -0.791 21.75 -1.897 1 97.5 104 ALA B N 1
ATOM 2285 C CA . ALA B 1 104 ? -0.809 20.766 -2.971 1 97.5 104 ALA B CA 1
ATOM 2286 C C . ALA B 1 104 ? -1.582 19.516 -2.553 1 97.5 104 ALA B C 1
ATOM 2288 O O . ALA B 1 104 ? -1.849 19.312 -1.366 1 97.5 104 ALA B O 1
ATOM 2289 N N . ALA B 1 105 ? -1.968 18.688 -3.504 1 97.25 105 ALA B N 1
ATOM 2290 C CA . ALA B 1 105 ? -2.678 17.438 -3.244 1 97.25 105 ALA B CA 1
ATOM 2291 C C . ALA B 1 105 ? -1.805 16.469 -2.457 1 97.25 105 ALA B C 1
ATOM 2293 O O . ALA B 1 105 ? -0.583 16.453 -2.619 1 97.25 105 ALA B O 1
ATOM 2294 N N . ILE B 1 106 ? -2.4 15.656 -1.645 1 98.38 106 ILE B N 1
ATOM 2295 C CA . ILE B 1 106 ? -1.726 14.617 -0.879 1 98.38 106 ILE B CA 1
ATOM 2296 C C . ILE B 1 106 ? -1.436 13.422 -1.78 1 98.38 106 ILE B C 1
ATOM 2298 O O . ILE B 1 106 ? -2.344 12.883 -2.42 1 98.38 106 ILE B O 1
ATOM 2302 N N . SER B 1 107 ? -0.187 13.016 -1.829 1 98.19 107 SER B N 1
ATOM 2303 C CA . SER B 1 107 ? 0.187 11.875 -2.652 1 98.19 107 SER B CA 1
ATOM 2304 C C . SER B 1 107 ? 0.158 10.578 -1.846 1 98.19 107 SER B C 1
ATOM 2306 O O . SER B 1 107 ? -0.121 9.508 -2.389 1 98.19 107 SER B O 1
ATOM 2308 N N . HIS B 1 108 ? 0.435 10.688 -0.581 1 98.38 108 HIS B N 1
ATOM 2309 C CA . HIS B 1 108 ? 0.486 9.531 0.306 1 98.38 108 HIS B CA 1
ATOM 2310 C C . HIS B 1 108 ? 0.463 9.961 1.771 1 98.38 108 HIS B C 1
ATOM 2312 O O . HIS B 1 108 ? 1.012 11 2.125 1 98.38 108 HIS B O 1
ATOM 2318 N N . ALA B 1 109 ? -0.111 9.164 2.604 1 98.75 109 ALA B N 1
ATOM 2319 C CA . ALA B 1 109 ? 0.013 9.352 4.047 1 98.75 109 ALA B CA 1
ATOM 2320 C C . ALA B 1 109 ? -0.14 8.031 4.789 1 98.75 109 ALA B C 1
ATOM 2322 O O . ALA B 1 109 ? -0.794 7.105 4.297 1 98.75 109 ALA B O 1
ATOM 2323 N N . SER B 1 110 ? 0.465 7.906 5.887 1 98.56 110 SER B N 1
ATOM 2324 C CA . SER B 1 110 ? 0.378 6.711 6.719 1 98.56 110 SER B CA 1
ATOM 2325 C C . SER B 1 110 ? 0.729 7.02 8.172 1 98.56 110 SER B C 1
ATOM 2327 O O . SER B 1 110 ? 1.336 8.055 8.461 1 98.56 110 SER B O 1
ATOM 2329 N N . TYR B 1 111 ? 0.351 6.117 9.07 1 98.75 111 TYR B N 1
ATOM 2330 C CA . TYR B 1 111 ? 0.756 6.199 10.469 1 98.75 111 TYR B CA 1
ATOM 2331 C C . TYR B 1 111 ? 2.24 5.887 10.633 1 98.75 111 TYR B C 1
ATOM 2333 O O . TYR B 1 111 ? 2.809 5.129 9.844 1 98.75 111 TYR B O 1
ATOM 2341 N N . SER B 1 112 ? 2.77 6.535 11.703 1 98.06 112 SER B N 1
ATOM 2342 C CA . SER B 1 112 ? 4.02 6.012 12.242 1 98.06 112 SER B CA 1
ATOM 2343 C C . SER B 1 112 ? 3.822 4.637 12.867 1 98.06 112 SER B C 1
ATOM 2345 O O . SER B 1 112 ? 2.689 4.168 13.008 1 98.06 112 SER B O 1
ATOM 2347 N N . CYS B 1 113 ? 4.914 3.975 13.258 1 96.56 113 CYS B N 1
ATOM 2348 C CA . CYS B 1 113 ? 4.848 2.584 13.695 1 96.56 113 CYS B CA 1
ATOM 2349 C C . CYS B 1 113 ? 4.055 2.453 14.992 1 96.56 113 CYS B C 1
ATOM 2351 O O . CYS B 1 113 ? 3.422 1.426 15.234 1 96.56 113 CYS B O 1
ATOM 2353 N N . ASN B 1 114 ? 4.07 3.441 15.812 1 96.94 114 ASN B N 1
ATOM 2354 C CA . ASN B 1 114 ? 3.322 3.391 17.062 1 96.94 114 ASN B CA 1
ATOM 2355 C C . ASN B 1 114 ? 2.014 4.172 16.969 1 96.94 114 ASN B C 1
ATOM 2357 O O . ASN B 1 114 ? 1.346 4.402 17.969 1 96.94 114 ASN B O 1
ATOM 2361 N N . SER B 1 115 ? 1.703 4.723 15.789 1 98.38 115 SER B N 1
ATOM 2362 C CA . SER B 1 115 ? 0.467 5.398 15.406 1 98.38 115 SER B CA 1
ATOM 2363 C C . SER B 1 115 ? 0.323 6.734 16.125 1 98.38 115 SER B C 1
ATOM 2365 O O . SER B 1 115 ? -0.791 7.23 16.312 1 98.38 115 SER B O 1
ATOM 2367 N N . GLN B 1 116 ? 1.468 7.32 16.578 1 97.69 116 GLN B N 1
ATOM 2368 C CA . GLN B 1 116 ? 1.413 8.609 17.266 1 97.69 116 GLN B CA 1
ATOM 2369 C C . GLN B 1 116 ? 1.518 9.758 16.266 1 97.69 116 GLN B C 1
ATOM 2371 O O . GLN B 1 116 ? 1.128 10.891 16.562 1 97.69 116 GLN B O 1
ATOM 2376 N N . LEU B 1 117 ? 2.09 9.453 15.133 1 97.94 117 LEU B N 1
ATOM 2377 C CA . LEU B 1 117 ? 2.258 10.445 14.078 1 97.94 117 LEU B CA 1
ATOM 2378 C C . LEU B 1 117 ? 1.605 9.977 12.781 1 97.94 117 LEU B C 1
ATOM 2380 O O . LEU B 1 117 ? 1.355 8.781 12.602 1 97.94 117 LEU B O 1
ATOM 2384 N N . VAL B 1 118 ? 1.239 10.914 11.93 1 98.62 118 VAL B N 1
ATOM 2385 C CA . VAL B 1 118 ? 0.873 10.68 10.539 1 98.62 118 VAL B CA 1
ATOM 2386 C C . VAL B 1 118 ? 1.885 11.359 9.617 1 98.62 118 VAL B C 1
ATOM 2388 O O . VAL B 1 118 ? 2.146 12.562 9.75 1 98.62 118 VAL B O 1
ATOM 2391 N N . PHE B 1 119 ? 2.557 10.602 8.781 1 98.38 119 PHE B N 1
ATOM 2392 C CA . PHE B 1 119 ? 3.438 11.117 7.738 1 98.38 119 PHE B CA 1
ATOM 2393 C C . PHE B 1 119 ? 2.662 11.367 6.449 1 98.38 119 PHE B C 1
ATOM 2395 O O . PHE B 1 119 ? 2.006 10.469 5.926 1 98.38 119 PHE B O 1
ATOM 2402 N N . ALA B 1 120 ? 2.709 12.547 5.938 1 98.62 120 ALA B N 1
ATOM 2403 C CA . ALA B 1 120 ? 1.991 12.898 4.715 1 98.62 120 ALA B CA 1
ATOM 2404 C C . ALA B 1 120 ? 2.939 13.484 3.674 1 98.62 120 ALA B C 1
ATOM 2406 O O . ALA B 1 120 ? 3.787 14.32 3.998 1 98.62 120 ALA B O 1
ATOM 2407 N N . ALA B 1 121 ? 2.822 13.008 2.51 1 98.62 121 ALA B N 1
ATOM 2408 C CA . ALA B 1 121 ? 3.57 13.516 1.36 1 98.62 121 ALA B CA 1
ATOM 2409 C C . ALA B 1 121 ? 2.646 14.227 0.374 1 98.62 121 ALA B C 1
ATOM 2411 O O . ALA B 1 121 ? 1.468 13.883 0.26 1 98.62 121 ALA B O 1
ATOM 2412 N N . PHE B 1 122 ? 3.18 15.219 -0.31 1 98.44 122 PHE B N 1
ATOM 2413 C CA . PHE B 1 122 ? 2.391 16.062 -1.201 1 98.44 122 PHE B CA 1
ATOM 2414 C C . PHE B 1 122 ? 2.98 16.062 -2.605 1 98.44 122 PHE B C 1
ATOM 2416 O O . PHE B 1 122 ? 4.176 15.82 -2.783 1 98.44 122 PHE B O 1
ATOM 2423 N N . THR B 1 123 ? 2.16 16.438 -3.617 1 97.88 123 THR B N 1
ATOM 2424 C CA . THR B 1 123 ? 2.545 16.328 -5.02 1 97.88 123 THR B CA 1
ATOM 2425 C C . THR B 1 123 ? 3.508 17.453 -5.402 1 97.88 123 THR B C 1
ATOM 2427 O O . THR B 1 123 ? 4.066 17.453 -6.5 1 97.88 123 THR B O 1
ATOM 2430 N N . ASP B 1 124 ? 3.756 18.344 -4.48 1 96.94 124 ASP B N 1
ATOM 2431 C CA . ASP B 1 124 ? 4.75 19.391 -4.746 1 96.94 124 ASP B CA 1
ATOM 2432 C C . ASP B 1 124 ? 6.066 19.078 -4.039 1 96.94 124 ASP B C 1
ATOM 2434 O O . ASP B 1 124 ? 6.98 19.906 -4.027 1 96.94 124 ASP B O 1
ATOM 2438 N N . GLY B 1 125 ? 6.117 18.016 -3.375 1 96.88 125 GLY B N 1
ATOM 2439 C CA . GLY B 1 125 ? 7.367 17.578 -2.771 1 96.88 125 GLY B CA 1
ATOM 2440 C C . GLY B 1 125 ? 7.434 17.844 -1.28 1 96.88 125 GLY B C 1
ATOM 2441 O O . GLY B 1 125 ? 8.336 17.344 -0.597 1 96.88 125 GLY B O 1
ATOM 2442 N N . ASN B 1 126 ? 6.492 18.578 -0.698 1 96.44 126 ASN B N 1
ATOM 2443 C CA . ASN B 1 126 ? 6.473 18.797 0.743 1 96.44 126 ASN B CA 1
ATOM 2444 C C . ASN B 1 126 ? 6.102 17.531 1.505 1 96.44 126 ASN B C 1
ATOM 2446 O O . ASN B 1 126 ? 5.41 16.656 0.97 1 96.44 126 ASN B O 1
ATOM 2450 N N . VAL B 1 127 ? 6.629 17.438 2.629 1 97.19 127 VAL B N 1
ATOM 2451 C CA . VAL B 1 127 ? 6.277 16.391 3.576 1 97.19 127 VAL B CA 1
ATOM 2452 C C . VAL B 1 127 ? 5.84 17 4.902 1 97.19 127 VAL B C 1
ATOM 2454 O O . VAL B 1 127 ? 6.398 18.016 5.336 1 97.19 127 VAL B O 1
ATOM 2457 N N . ALA B 1 128 ? 4.852 16.484 5.465 1 97.44 128 ALA B N 1
ATOM 2458 C CA . ALA B 1 128 ? 4.348 16.984 6.738 1 97.44 128 ALA B CA 1
ATOM 2459 C C . ALA B 1 128 ? 4.199 15.859 7.758 1 97.44 128 ALA B C 1
ATOM 2461 O O . ALA B 1 128 ? 3.83 14.742 7.402 1 97.44 128 ALA B O 1
ATOM 2462 N N . ILE B 1 129 ? 4.484 16.203 8.961 1 97.44 129 ILE B N 1
ATOM 2463 C CA . ILE B 1 129 ? 4.285 15.305 10.102 1 97.44 129 ILE B CA 1
ATOM 2464 C C . ILE B 1 129 ? 3.195 15.867 11.008 1 97.44 129 ILE B C 1
ATOM 2466 O O . ILE B 1 129 ? 3.299 17 11.484 1 97.44 129 ILE B O 1
ATOM 2470 N N . PHE B 1 130 ? 2.197 15.078 11.203 1 97.88 130 PHE B N 1
ATOM 2471 C CA . PHE B 1 130 ? 1.083 15.492 12.047 1 97.88 130 PHE B CA 1
ATOM 2472 C C . PHE B 1 130 ? 1.05 14.672 13.336 1 97.88 130 PHE B C 1
ATOM 2474 O O . PHE B 1 130 ? 1.434 13.5 13.344 1 97.88 130 PHE B O 1
ATOM 2481 N N . ASP B 1 131 ? 0.585 15.352 14.352 1 97.81 131 ASP B N 1
ATOM 2482 C CA . ASP B 1 131 ? 0.169 14.617 15.539 1 97.81 131 ASP B CA 1
ATOM 2483 C C . ASP B 1 131 ? -1.093 13.797 15.266 1 97.81 131 ASP B C 1
ATOM 2485 O O . ASP B 1 131 ? -2.119 14.352 14.867 1 97.81 131 ASP B O 1
ATOM 2489 N N . ALA B 1 132 ? -1.098 12.484 15.508 1 97.94 132 ALA B N 1
ATOM 2490 C CA . ALA B 1 132 ? -2.217 11.617 15.156 1 97.94 132 ALA B CA 1
ATOM 2491 C C . ALA B 1 132 ? -3.41 11.859 16.078 1 97.94 132 ALA B C 1
ATOM 2493 O O . ALA B 1 132 ? -4.547 11.523 15.727 1 97.94 132 ALA B O 1
ATOM 2494 N N . ASP B 1 133 ? -3.234 12.453 17.219 1 96.94 133 ASP B N 1
ATOM 2495 C CA . ASP B 1 133 ? -4.285 12.633 18.219 1 96.94 133 ASP B CA 1
ATOM 2496 C C . ASP B 1 133 ? -5.219 13.781 17.812 1 96.94 133 ASP B C 1
ATOM 2498 O O . ASP B 1 133 ? -6.359 13.844 18.281 1 96.94 133 ASP B O 1
ATOM 2502 N N . ASN B 1 134 ? -4.684 14.695 17 1 97.94 134 ASN B N 1
ATOM 2503 C CA . ASN B 1 134 ? -5.52 15.852 16.703 1 97.94 134 ASN B CA 1
ATOM 2504 C C . ASN B 1 134 ? -5.234 16.406 15.32 1 97.94 134 ASN B C 1
ATOM 2506 O O . ASN B 1 134 ? -5.809 17.422 14.922 1 97.94 134 ASN B O 1
ATOM 2510 N N . LEU B 1 135 ? -4.301 15.852 14.508 1 98.44 135 LEU B N 1
ATOM 2511 C CA . LEU B 1 135 ? -3.863 16.219 13.164 1 98.44 135 LEU B CA 1
ATOM 2512 C C . LEU B 1 135 ? -3.287 17.641 13.148 1 98.44 135 LEU B C 1
ATOM 2514 O O . LEU B 1 135 ? -3.361 18.328 12.133 1 98.44 135 LEU B O 1
ATOM 2518 N N . ARG B 1 136 ? -2.762 18.031 14.352 1 97.88 136 ARG B N 1
ATOM 2519 C CA . ARG B 1 136 ? -1.968 19.266 14.344 1 97.88 136 ARG B CA 1
ATOM 2520 C C . ARG B 1 136 ? -0.632 19.047 13.641 1 97.88 136 ARG B C 1
ATOM 2522 O O . ARG B 1 136 ? 0.023 18.016 13.844 1 97.88 136 ARG B O 1
ATOM 2529 N N . LEU B 1 137 ? -0.282 20.047 12.891 1 96.69 137 LEU B N 1
ATOM 2530 C CA . LEU B 1 137 ? 0.996 19.984 12.188 1 96.69 137 LEU B CA 1
ATOM 2531 C C . LEU B 1 137 ? 2.16 20.109 13.164 1 96.69 137 LEU B C 1
ATOM 2533 O O . LEU B 1 137 ? 2.26 21.094 13.891 1 96.69 137 LEU B O 1
ATOM 2537 N N . ARG B 1 138 ? 3.002 19.141 13.195 1 95.12 138 ARG B N 1
ATOM 2538 C CA . ARG B 1 138 ? 4.172 19.172 14.062 1 95.12 138 ARG B CA 1
ATOM 2539 C C . ARG B 1 138 ? 5.402 19.672 13.312 1 95.12 138 ARG B C 1
ATOM 2541 O O . ARG B 1 138 ? 6.223 20.406 13.875 1 95.12 138 ARG B O 1
ATOM 2548 N N . CYS B 1 139 ? 5.504 19.25 12.078 1 93.38 139 CYS B N 1
ATOM 2549 C CA . CYS B 1 139 ? 6.695 19.562 11.297 1 93.38 139 CYS B CA 1
ATOM 2550 C C . CYS B 1 139 ? 6.391 19.547 9.805 1 93.38 139 CYS B C 1
ATOM 2552 O O . CYS B 1 139 ? 5.582 18.75 9.336 1 93.38 139 CYS B O 1
ATOM 2554 N N . ARG B 1 140 ? 6.965 20.484 9.109 1 94.12 140 ARG B N 1
ATOM 2555 C CA . ARG B 1 140 ? 6.961 20.5 7.652 1 94.12 140 ARG B CA 1
ATOM 2556 C C . ARG B 1 140 ? 8.375 20.391 7.102 1 94.12 140 ARG B C 1
ATOM 2558 O O . ARG B 1 140 ? 9.289 21.094 7.559 1 94.12 140 ARG B O 1
ATOM 2565 N N . ILE B 1 141 ? 8.531 19.5 6.168 1 94.62 141 ILE B N 1
ATOM 2566 C CA . ILE B 1 141 ? 9.789 19.391 5.434 1 94.62 141 ILE B CA 1
ATOM 2567 C C . ILE B 1 141 ? 9.594 19.891 4 1 94.62 141 ILE B C 1
ATOM 2569 O O . ILE B 1 141 ? 8.93 19.234 3.199 1 94.62 141 ILE B O 1
ATOM 2573 N N . ALA B 1 142 ? 10.195 21 3.775 1 94.25 142 ALA B N 1
ATOM 2574 C CA . ALA B 1 142 ? 10.094 21.562 2.43 1 94.25 142 ALA B CA 1
ATOM 2575 C C . ALA B 1 142 ? 10.867 20.719 1.423 1 94.25 142 ALA B C 1
ATOM 2577 O O . ALA B 1 142 ? 11.867 20.094 1.772 1 94.25 142 ALA B O 1
ATOM 2578 N N . SER B 1 143 ? 10.375 20.719 0.148 1 93.69 143 SER B N 1
ATOM 2579 C CA . SER B 1 143 ? 11.055 19.969 -0.897 1 93.69 143 SER B CA 1
ATOM 2580 C C . SER B 1 143 ? 12.516 20.391 -1.029 1 93.69 143 SER B C 1
ATOM 2582 O O . SER B 1 143 ? 13.383 19.562 -1.301 1 93.69 143 SER B O 1
ATOM 2584 N N . SER B 1 144 ? 12.82 21.625 -0.733 1 92.81 144 SER B N 1
ATOM 2585 C CA . SER B 1 144 ? 14.164 22.172 -0.878 1 92.81 144 SER B CA 1
ATOM 2586 C C . SER B 1 144 ? 15.109 21.578 0.167 1 92.81 144 SER B C 1
ATOM 2588 O O . SER B 1 144 ? 16.328 21.672 0.024 1 92.81 144 SER B O 1
ATOM 2590 N N . ALA B 1 145 ? 14.547 20.969 1.215 1 91.38 145 ALA B N 1
ATOM 2591 C CA . ALA B 1 145 ? 15.367 20.469 2.311 1 91.38 145 ALA B CA 1
ATOM 2592 C C . ALA B 1 145 ? 16 19.125 1.946 1 91.38 145 ALA B C 1
ATOM 2594 O O . ALA B 1 145 ? 16.969 18.703 2.576 1 91.38 145 ALA B O 1
ATOM 2595 N N . TYR B 1 146 ? 15.438 18.469 0.899 1 91.19 146 TYR B N 1
ATOM 2596 C CA . TYR B 1 146 ? 15.953 17.109 0.709 1 91.19 146 TYR B CA 1
ATOM 2597 C C . TYR B 1 146 ? 16.047 16.766 -0.772 1 91.19 146 TYR B C 1
ATOM 2599 O O . TYR B 1 146 ? 16.531 15.695 -1.137 1 91.19 146 TYR B O 1
ATOM 2607 N N . MET B 1 147 ? 15.602 17.672 -1.618 1 92.44 147 MET B N 1
ATOM 2608 C CA . MET B 1 147 ? 15.688 17.438 -3.057 1 92.44 147 MET B CA 1
ATOM 2609 C C . MET B 1 147 ? 16.781 18.297 -3.682 1 92.44 147 MET B C 1
ATOM 2611 O O . MET B 1 147 ? 17.094 19.359 -3.17 1 92.44 147 MET B O 1
ATOM 2615 N N . SER B 1 148 ? 17.359 17.797 -4.777 1 89.94 148 SER B N 1
ATOM 2616 C CA . SER B 1 148 ? 18.312 18.594 -5.547 1 89.94 148 SER B CA 1
ATOM 2617 C C . SER B 1 148 ? 17.609 19.766 -6.25 1 89.94 148 SER B C 1
ATOM 2619 O O . SER B 1 148 ? 16.406 19.719 -6.492 1 89.94 148 SER B O 1
ATOM 2621 N N . THR B 1 149 ? 18.359 20.766 -6.602 1 92.75 149 THR B N 1
ATOM 2622 C CA . THR B 1 149 ? 17.828 21.906 -7.344 1 92.75 149 THR B CA 1
ATOM 2623 C C . THR B 1 149 ? 17.234 21.453 -8.68 1 92.75 149 THR B C 1
ATOM 2625 O O . THR B 1 149 ? 16.219 21.984 -9.109 1 92.75 149 THR B O 1
ATOM 2628 N N . THR B 1 150 ? 17.891 20.5 -9.227 1 92.25 150 THR B N 1
ATOM 2629 C CA . THR B 1 150 ? 17.406 19.969 -10.492 1 92.25 150 THR B CA 1
ATOM 2630 C C . THR B 1 150 ? 16.031 19.328 -10.312 1 92.25 150 THR B C 1
ATOM 2632 O O . THR B 1 150 ? 15.133 19.531 -11.133 1 92.25 150 THR B O 1
ATOM 2635 N N . ALA B 1 151 ? 15.852 18.594 -9.25 1 92.62 151 ALA B N 1
ATOM 2636 C CA . ALA B 1 151 ? 14.578 17.922 -8.984 1 92.62 151 ALA B CA 1
ATOM 2637 C C . ALA B 1 151 ? 13.477 18.938 -8.688 1 92.62 151 ALA B C 1
ATOM 2639 O O . ALA B 1 151 ? 12.344 18.797 -9.148 1 92.62 151 ALA B O 1
ATOM 2640 N N . ILE B 1 152 ? 13.805 19.969 -7.988 1 93.88 152 ILE B N 1
ATOM 2641 C CA . ILE B 1 152 ? 12.844 21 -7.586 1 93.88 152 ILE B CA 1
ATOM 2642 C C . ILE B 1 152 ? 12.312 21.719 -8.82 1 93.88 152 ILE B C 1
ATOM 2644 O O . ILE B 1 152 ? 11.133 22.078 -8.875 1 93.88 152 ILE B O 1
ATOM 2648 N N . ASN B 1 153 ? 13.125 21.875 -9.875 1 94.38 153 ASN B N 1
ATOM 2649 C CA . ASN B 1 153 ? 12.773 22.641 -11.07 1 94.38 153 ASN B CA 1
ATOM 2650 C C . ASN B 1 153 ? 12.297 21.719 -12.195 1 94.38 153 ASN B C 1
ATOM 2652 O O . ASN B 1 153 ? 12.133 22.172 -13.336 1 94.38 153 ASN B O 1
ATOM 2656 N N . SER B 1 154 ? 12.102 20.5 -11.812 1 94.38 154 SER B N 1
ATOM 2657 C CA . SER B 1 154 ? 11.734 19.516 -12.836 1 94.38 154 SER B CA 1
ATOM 2658 C C . SER B 1 154 ? 10.281 19.688 -13.273 1 94.38 154 SER B C 1
ATOM 2660 O O . SER B 1 154 ? 9.453 20.172 -12.5 1 94.38 154 SER B O 1
ATOM 2662 N N . ASN B 1 155 ? 9.961 19.328 -14.617 1 93.19 155 ASN B N 1
ATOM 2663 C CA . ASN B 1 155 ? 8.633 19.25 -15.203 1 93.19 155 ASN B CA 1
ATOM 2664 C C . ASN B 1 155 ? 8.43 17.922 -15.945 1 93.19 155 ASN B C 1
ATOM 2666 O O . ASN B 1 155 ? 9.062 17.688 -16.969 1 93.19 155 ASN B O 1
ATOM 2670 N N . PRO B 1 156 ? 7.613 17.125 -15.414 1 93.19 156 PRO B N 1
ATOM 2671 C CA . PRO B 1 156 ? 6.676 17.328 -14.305 1 93.19 156 PRO B CA 1
ATOM 2672 C C . PRO B 1 156 ? 7.367 17.375 -12.945 1 93.19 156 PRO B C 1
ATOM 2674 O O . PRO B 1 156 ? 8.508 16.922 -12.812 1 93.19 156 PRO B O 1
ATOM 2677 N N . PRO B 1 157 ? 6.629 17.812 -11.93 1 95.62 157 PRO B N 1
ATOM 2678 C CA . PRO B 1 157 ? 7.238 17.953 -10.609 1 95.62 157 PRO B CA 1
ATOM 2679 C C . PRO B 1 157 ? 7.621 16.609 -10 1 95.62 157 PRO B C 1
ATOM 2681 O O . PRO B 1 157 ? 6.906 15.617 -10.18 1 95.62 157 PRO B O 1
ATOM 2684 N N . VAL B 1 158 ? 8.742 16.625 -9.266 1 96.94 158 VAL B N 1
ATOM 2685 C CA . VAL B 1 158 ? 9.203 15.469 -8.5 1 96.94 158 VAL B CA 1
ATOM 2686 C C . VAL B 1 158 ? 8.555 15.484 -7.117 1 96.94 158 VAL B C 1
ATOM 2688 O O . VAL B 1 158 ? 8.516 16.516 -6.457 1 96.94 158 VAL B O 1
ATOM 2691 N N . TYR B 1 159 ? 8.055 14.352 -6.727 1 97.88 159 TYR B N 1
ATOM 2692 C CA . TYR B 1 159 ? 7.426 14.305 -5.41 1 97.88 159 TYR B CA 1
ATOM 2693 C C . TYR B 1 159 ? 7.473 12.891 -4.832 1 97.88 159 TYR B C 1
ATOM 2695 O O . TYR B 1 159 ? 7.695 11.922 -5.562 1 97.88 159 TYR B O 1
ATOM 2703 N N . PRO B 1 160 ? 7.32 12.773 -3.475 1 97.62 160 PRO B N 1
ATOM 2704 C CA . PRO B 1 160 ? 7.203 11.453 -2.863 1 97.62 160 PRO B CA 1
ATOM 2705 C C . PRO B 1 160 ? 5.957 10.695 -3.322 1 97.62 160 PRO B C 1
ATOM 2707 O O . PRO B 1 160 ? 4.848 11.234 -3.264 1 97.62 160 PRO B O 1
ATOM 2710 N N . PHE B 1 161 ? 6.215 9.539 -3.773 1 97.12 161 PHE B N 1
ATOM 2711 C CA . PHE B 1 161 ? 5.141 8.703 -4.301 1 97.12 161 PHE B CA 1
ATOM 2712 C C . PHE B 1 161 ? 4.766 7.609 -3.309 1 97.12 161 PHE B C 1
ATOM 2714 O O . PHE B 1 161 ? 3.607 7.191 -3.25 1 97.12 161 PHE B O 1
ATOM 2721 N N . VAL B 1 162 ? 5.664 7.137 -2.537 1 97.88 162 VAL B N 1
ATOM 2722 C CA . VAL B 1 162 ? 5.453 6.129 -1.502 1 97.88 162 VAL B CA 1
ATOM 2723 C C . VAL B 1 162 ? 6.148 6.559 -0.212 1 97.88 162 VAL B C 1
ATOM 2725 O O . VAL B 1 162 ? 7.152 7.273 -0.249 1 97.88 162 VAL B O 1
ATOM 2728 N N . VAL B 1 163 ? 5.566 6.176 0.895 1 98 163 VAL B N 1
ATOM 2729 C CA . VAL B 1 163 ? 6.094 6.43 2.23 1 98 163 VAL B CA 1
ATOM 2730 C C . VAL B 1 163 ? 6.121 5.125 3.029 1 98 163 VAL B C 1
ATOM 2732 O O . VAL B 1 163 ? 5.176 4.34 2.977 1 98 163 VAL B O 1
ATOM 2735 N N . ALA B 1 164 ? 7.16 4.832 3.656 1 98.12 164 ALA B N 1
ATOM 2736 C CA . ALA B 1 164 ? 7.27 3.689 4.559 1 98.12 164 ALA B CA 1
ATOM 2737 C C . ALA B 1 164 ? 7.758 4.125 5.938 1 98.12 164 ALA B C 1
ATOM 2739 O O . ALA B 1 164 ? 8.867 4.648 6.074 1 98.12 164 ALA B O 1
ATOM 2740 N N . ALA B 1 165 ? 6.914 3.891 6.934 1 97.44 165 ALA B N 1
ATOM 2741 C CA . ALA B 1 165 ? 7.316 4.156 8.312 1 97.44 165 ALA B CA 1
ATOM 2742 C C . ALA B 1 165 ? 8.352 3.143 8.781 1 97.44 165 ALA B C 1
ATOM 2744 O O . ALA B 1 165 ? 8.258 1.955 8.461 1 97.44 165 ALA B O 1
ATOM 2745 N N . HIS B 1 166 ? 9.367 3.654 9.531 1 96.19 166 HIS B N 1
ATOM 2746 C CA . HIS B 1 166 ? 10.266 2.705 10.18 1 96.19 166 HIS B CA 1
ATOM 2747 C C . HIS B 1 166 ? 9.5 1.814 11.164 1 96.19 166 HIS B C 1
ATOM 2749 O O . HIS B 1 166 ? 8.641 2.293 11.898 1 96.19 166 HIS B O 1
ATOM 2755 N N . PRO B 1 167 ? 9.82 0.541 11.148 1 94.62 167 PRO B N 1
ATOM 2756 C CA . PRO B 1 167 ? 9 -0.387 11.93 1 94.62 167 PRO B CA 1
ATOM 2757 C C . PRO B 1 167 ? 9.227 -0.255 13.438 1 94.62 167 PRO B C 1
ATOM 2759 O O . PRO B 1 167 ? 8.406 -0.716 14.227 1 94.62 167 PRO B O 1
ATOM 2762 N N . GLN B 1 168 ? 10.297 0.406 13.852 1 95.12 168 GLN B N 1
ATOM 2763 C CA . GLN B 1 168 ? 10.602 0.471 15.281 1 95.12 168 GLN B CA 1
ATOM 2764 C C . GLN B 1 168 ? 10.82 1.912 15.727 1 95.12 168 GLN B C 1
ATOM 2766 O O . GLN B 1 168 ? 10.578 2.25 16.891 1 95.12 168 GLN B O 1
ATOM 2771 N N . GLU B 1 169 ? 11.344 2.779 14.906 1 93.69 169 GLU B N 1
ATOM 2772 C CA . GLU B 1 169 ? 11.609 4.172 15.25 1 93.69 169 GLU B CA 1
ATOM 2773 C C . GLU B 1 169 ? 10.445 5.074 14.852 1 93.69 169 GLU B C 1
ATOM 2775 O O . GLU B 1 169 ? 10.25 5.363 13.672 1 93.69 169 GLU B O 1
ATOM 2780 N N . PRO B 1 170 ? 9.703 5.578 15.773 1 94.38 170 PRO B N 1
ATOM 2781 C CA . PRO B 1 170 ? 8.438 6.254 15.484 1 94.38 170 PRO B CA 1
ATOM 2782 C C . PRO B 1 170 ? 8.625 7.555 14.711 1 94.38 170 PRO B C 1
ATOM 2784 O O . PRO B 1 170 ? 7.688 8.031 14.062 1 94.38 170 PRO B O 1
ATOM 2787 N N . ASN B 1 171 ? 9.836 8.156 14.719 1 93.38 171 ASN B N 1
ATOM 2788 C CA . ASN B 1 171 ? 10.055 9.438 14.062 1 93.38 171 ASN B CA 1
ATOM 2789 C C . ASN B 1 171 ? 10.82 9.273 12.75 1 93.38 171 ASN B C 1
ATOM 2791 O O . ASN B 1 171 ? 11.289 10.258 12.18 1 93.38 171 ASN B O 1
ATOM 2795 N N . GLN B 1 172 ? 11.016 8.047 12.359 1 94.12 172 GLN B N 1
ATOM 2796 C CA . GLN B 1 172 ? 11.797 7.789 11.148 1 94.12 172 GLN B CA 1
ATOM 2797 C C . GLN B 1 172 ? 10.93 7.156 10.062 1 94.12 172 GLN B C 1
ATOM 2799 O O . GLN B 1 172 ? 10.141 6.25 10.344 1 94.12 172 GLN B O 1
ATOM 2804 N N . PHE B 1 173 ? 11.055 7.652 8.852 1 96.25 173 PHE B N 1
ATOM 2805 C CA . PHE B 1 173 ? 10.359 7.09 7.699 1 96.25 173 PHE B CA 1
ATOM 2806 C C . PHE B 1 173 ? 11.148 7.332 6.418 1 96.25 173 PHE B C 1
ATOM 2808 O O . PHE B 1 173 ? 12.031 8.195 6.379 1 96.25 173 PHE B O 1
ATOM 2815 N N . ALA B 1 174 ? 10.891 6.5 5.438 1 96.69 174 ALA B N 1
ATOM 2816 C CA . ALA B 1 174 ? 11.477 6.652 4.109 1 96.69 174 ALA B CA 1
ATOM 2817 C C . ALA B 1 174 ? 10.438 7.125 3.1 1 96.69 174 ALA B C 1
ATOM 2819 O O . ALA B 1 174 ? 9.25 6.809 3.227 1 96.69 174 ALA B O 1
ATOM 2820 N N . VAL B 1 175 ? 10.844 7.902 2.145 1 97.12 175 VAL B N 1
ATOM 2821 C CA . VAL B 1 175 ? 9.992 8.289 1.024 1 97.12 175 VAL B CA 1
ATOM 2822 C C . VAL B 1 175 ? 10.664 7.898 -0.292 1 97.12 175 VAL B C 1
ATOM 2824 O O . VAL B 1 175 ? 11.883 7.996 -0.433 1 97.12 175 VAL B O 1
ATOM 2827 N N . GLY B 1 176 ? 9.898 7.309 -1.156 1 97.62 176 GLY B N 1
ATOM 2828 C CA . GLY B 1 176 ? 10.305 7.051 -2.529 1 97.62 176 GLY B CA 1
ATOM 2829 C C . GLY B 1 176 ? 9.734 8.055 -3.516 1 97.62 176 GLY B C 1
ATOM 2830 O O . GLY B 1 176 ? 8.523 8.25 -3.58 1 97.62 176 GLY B O 1
ATOM 2831 N N . LEU B 1 177 ? 10.633 8.672 -4.336 1 97.56 177 LEU B N 1
ATOM 2832 C CA . LEU B 1 177 ? 10.227 9.805 -5.152 1 97.56 177 LEU B CA 1
ATOM 2833 C C . LEU B 1 177 ? 10.008 9.391 -6.602 1 97.56 177 LEU B C 1
ATOM 2835 O O . LEU B 1 177 ? 10.398 8.289 -7.004 1 97.56 177 LEU B O 1
ATOM 2839 N N . SER B 1 178 ? 9.328 10.281 -7.375 1 96.94 178 SER B N 1
ATOM 2840 C CA . SER B 1 178 ? 8.961 10.039 -8.766 1 96.94 178 SER B CA 1
ATOM 2841 C C . SER B 1 178 ? 10.18 10.086 -9.68 1 96.94 178 SER B C 1
ATOM 2843 O O . SER B 1 178 ? 10.109 9.656 -10.836 1 96.94 178 SER B O 1
ATOM 2845 N N . ASP B 1 179 ? 11.328 10.562 -9.188 1 94.75 179 ASP B N 1
ATOM 2846 C CA . ASP B 1 179 ? 12.523 10.609 -10.023 1 94.75 179 ASP B CA 1
ATOM 2847 C C . ASP B 1 179 ? 13.445 9.422 -9.727 1 94.75 179 ASP B C 1
ATOM 2849 O O . ASP B 1 179 ? 14.562 9.352 -10.234 1 94.75 179 ASP B O 1
ATOM 2853 N N . GLY B 1 180 ? 13.039 8.586 -8.781 1 95 180 GLY B N 1
ATOM 2854 C CA . GLY B 1 180 ? 13.82 7.395 -8.492 1 95 180 GLY B CA 1
ATOM 2855 C C . GLY B 1 180 ? 14.672 7.523 -7.242 1 95 180 GLY B C 1
ATOM 2856 O O . GLY B 1 180 ? 15.336 6.57 -6.836 1 95 180 GLY B O 1
ATOM 2857 N N . SER B 1 181 ? 14.617 8.688 -6.582 1 95.06 181 SER B N 1
ATOM 2858 C CA . SER B 1 181 ? 15.398 8.859 -5.359 1 95.06 181 SER B CA 1
ATOM 2859 C C . SER B 1 181 ? 14.641 8.32 -4.148 1 95.06 181 SER B C 1
ATOM 2861 O O . SER B 1 181 ? 13.414 8.266 -4.148 1 95.06 181 SER B O 1
ATOM 2863 N N . VAL B 1 182 ? 15.383 7.836 -3.205 1 96 182 VAL B N 1
ATOM 2864 C CA . VAL B 1 182 ? 14.883 7.43 -1.893 1 96 182 VAL B CA 1
ATOM 2865 C C . VAL B 1 182 ? 15.477 8.336 -0.814 1 96 182 VAL B C 1
ATOM 2867 O O . VAL B 1 182 ? 16.672 8.625 -0.831 1 96 182 VAL B O 1
ATOM 2870 N N . LYS B 1 183 ? 14.602 8.852 0.019 1 94.81 183 LYS B N 1
ATOM 2871 C CA . LYS B 1 183 ? 15.055 9.688 1.127 1 94.81 183 LYS B CA 1
ATOM 2872 C C . LYS B 1 183 ? 14.531 9.164 2.461 1 94.81 183 LYS B C 1
ATOM 2874 O O . LYS B 1 183 ? 13.398 8.695 2.551 1 94.81 183 LYS B O 1
ATOM 2879 N N . VAL B 1 184 ? 15.375 9.188 3.461 1 94.25 184 VAL B N 1
ATOM 2880 C CA . VAL B 1 184 ? 14.969 8.836 4.816 1 94.25 184 VAL B CA 1
ATOM 2881 C C . VAL B 1 184 ? 14.938 10.094 5.691 1 94.25 184 VAL B C 1
ATOM 2883 O O . VAL B 1 184 ? 15.883 10.883 5.68 1 94.25 184 VAL B O 1
ATOM 2886 N N . MET B 1 185 ? 13.805 10.266 6.363 1 93 185 MET B N 1
ATOM 2887 C CA . MET B 1 185 ? 13.578 11.453 7.18 1 93 185 MET B CA 1
ATOM 2888 C C . MET B 1 185 ? 13.453 11.094 8.656 1 93 185 MET B C 1
ATOM 2890 O O . MET B 1 185 ? 12.844 10.078 9 1 93 185 MET B O 1
ATOM 2894 N N . GLU B 1 186 ? 14.062 11.828 9.484 1 88.62 186 GLU B N 1
ATOM 2895 C CA . GLU B 1 186 ? 13.938 11.758 10.938 1 88.62 186 GLU B CA 1
ATOM 2896 C C . GLU B 1 186 ? 13.734 13.148 11.539 1 88.62 186 GLU B C 1
ATOM 2898 O O . GLU B 1 186 ? 14.695 13.797 11.945 1 88.62 186 GLU B O 1
ATOM 2903 N N . PRO B 1 187 ? 12.5 13.547 11.539 1 74.56 187 PRO B N 1
ATOM 2904 C CA . PRO B 1 187 ? 12.289 14.891 12.078 1 74.56 187 PRO B CA 1
ATOM 2905 C C . PRO B 1 187 ? 12.727 15.023 13.539 1 74.56 187 PRO B C 1
ATOM 2907 O O . PRO B 1 187 ? 12.602 14.07 14.312 1 74.56 187 PRO B O 1
ATOM 2910 N N . LEU B 1 188 ? 13.797 15.812 13.812 1 65 188 LEU B N 1
ATOM 2911 C CA . LEU B 1 188 ? 14.312 16.031 15.156 1 65 188 LEU B CA 1
ATOM 2912 C C . LEU B 1 188 ? 13.234 16.625 16.062 1 65 188 LEU B C 1
ATOM 2914 O O . LEU B 1 188 ? 12.344 17.328 15.602 1 65 188 LEU B O 1
ATOM 2918 N N . GLU B 1 189 ? 12.945 15.891 17.219 1 54.25 189 GLU B N 1
ATOM 2919 C CA . GLU B 1 189 ? 12.078 16.453 18.25 1 54.25 189 GLU B CA 1
ATOM 2920 C C . GLU B 1 189 ? 12.297 17.953 18.406 1 54.25 189 GLU B C 1
ATOM 2922 O O . GLU B 1 189 ? 13.422 18.438 18.312 1 54.25 189 GLU B O 1
ATOM 2927 N N . SER B 1 190 ? 11.398 18.656 17.719 1 44.53 190 SER B N 1
ATOM 2928 C CA . SER B 1 190 ? 11.508 20.062 18.078 1 44.53 190 SER B CA 1
ATOM 2929 C C . SER B 1 190 ? 11.875 20.219 19.547 1 44.53 190 SER B C 1
ATOM 2931 O O . SER B 1 190 ? 11.273 19.594 20.422 1 44.53 190 SER B O 1
ATOM 2933 N N . ASP B 1 191 ? 13.156 20.297 19.984 1 37 191 ASP B N 1
ATOM 2934 C CA . ASP B 1 191 ? 13.367 20.859 21.312 1 37 191 ASP B CA 1
ATOM 2935 C C . ASP B 1 191 ? 12.609 22.172 21.484 1 37 191 ASP B C 1
ATOM 2937 O O . ASP B 1 191 ? 12.484 22.953 20.531 1 37 191 ASP B O 1
#

Foldseek 3Di:
DDPDDDDDDDPADWQEWDDDPVLQWIWIWGQQQKIWIARNVNRDTDDIDHDDAPPPDGSGAHWYWDAAPVRQWIWIFGQFKIFIAGRNVRHTDEIDGQDDVRNATWQDWDAALNRQWIWTWGQLAKIFIAGNVHRHTDDIDDNVNWDDPDQNPDVVHKIFNDKAHDNPDRQWIWTAIPVGDIDIDRPPPPD/DDPDDDDDDDPADWQEWDDDPVLQWIWIWGQQQKIWIARNVNRDTDDIDHDDAPPPDHSGAHWYWDAAPVRQWIWIFGQFKIFIAGRNVRHTDEIDGQDDVRNATWQDWDAALNRQWIWTWGQLAKIFIAGNVHRHTDDIDDNVNWDDPPQNPDVVHKIFNDKAHDNPDRQWIWTAIPVGDIDIDRPPPPD

Nearest PDB structures (foldseek):
  4j0w-assembly1_A  TM=7.228E-01  e=8.703E-08  Homo sapiens
  7seu-assembly4_D  TM=7.781E-01  e=7.956E-07  Escherichia coli
  8h6l-assembly1_4C  TM=8.187E-01  e=1.497E-06  Homo sapiens
  7mqa-assembly1_LT  TM=7.592E-01  e=1.664E-06  Homo sapiens
  6zu5-assembly1_SGG  TM=7.507E-01  e=7.273E-06  Paranosema locustae

Secondary structure (DSSP, 8-state):
-EEEEEEE--SS-EEEEEEETTTTEEEEEETTSEEEEEETTT--EEEEEE--PPTT--S-S-EEEEE-TTSSEEEEEETTEEEEEETTTTEEEEEE--BTTB-SPEEEEEE-TTSSEEEEEETTS-EEEEETTT--EEEEE-GGGTS-HHHHT-SSPP-EEEEEE-SS-TT-EEEEETTSEEEEEE-----/-EEEEEEE--SS-EEEEEEETTTTEEEEEETTSEEEEEETTT--EEEEEE--PPTT--S-S-EEEEE-TTSSEEEEEETTEEEEEETTTTEEEEEE--BTTB-SPEEEEEE-TTSSEEEEEETTS-EEEEETTT--EEEEE-GGGTS-HHHHT-SSPP-EEEEEE-SS-TT-EEEEETTSEEEEEE-----